Protein AF-A0A3L7PEP9-F1 (afdb_monomer)

Radius of gyration: 20.51 Å; Cα contacts (8 Å, |Δi|>4): 119; chains: 1; bounding box: 50×33×57 Å

Solvent-accessible surface area (backbone atoms only — not comparable to full-atom values): 9898 Å² total; per-residue (Å²): 129,58,72,66,57,53,50,53,51,48,50,26,52,53,43,36,57,63,47,59,75,48,42,66,58,47,41,50,53,48,59,59,64,45,50,66,51,57,53,52,47,53,52,50,52,51,55,62,63,70,69,56,92,71,93,51,82,48,62,93,89,36,36,67,43,50,54,48,42,47,52,57,53,48,50,54,46,49,66,39,25,59,54,87,63,44,28,62,46,44,30,47,28,54,76,72,54,62,46,51,58,41,75,76,42,104,44,57,60,65,63,52,52,48,36,45,47,49,22,47,50,53,55,44,50,64,49,33,46,58,64,50,47,52,53,51,63,75,50,44,87,39,50,96,68,83,76,55,73,65,59,50,50,50,49,56,52,49,39,54,49,34,2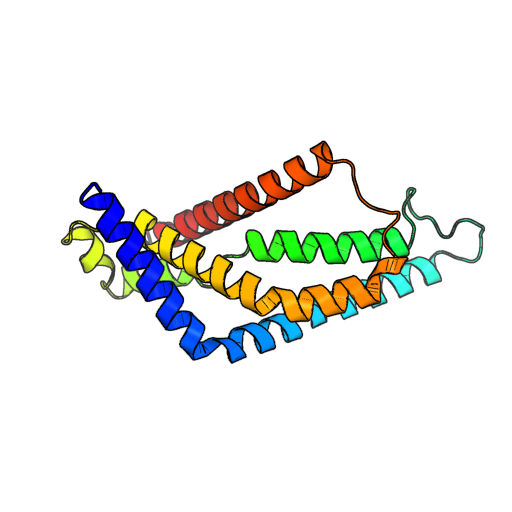9,52,51,28,47,51,54,31,50,53,60,10,56,54,46,80,80,107

Foldseek 3Di:
DDPVVVVLVVLLVVLLVVVVVVLVCLLVVLVVLCPVLVVQLVVLVVVLVVPDDPDDCADPNDHSLNSSVVSLLVSLLCLLQADPCLLVVLLVCVVVVVCVCCVPDVHHPLSSVLSSVVSVSVSSCVSSVVVSVVVCVVSVVSDPDDDDPVVVVVSVVSSVVSNVVSSVVSNVSSVCSVVD

Mean predicted aligned error: 4.91 Å

Structure (mmCIF, N/CA/C/O backbone):
data_AF-A0A3L7PEP9-F1
#
_entry.id   AF-A0A3L7PEP9-F1
#
loop_
_atom_site.group_PDB
_atom_site.id
_atom_site.type_symbol
_atom_site.label_atom_id
_atom_site.label_alt_id
_atom_site.label_comp_id
_atom_site.label_asym_id
_atom_site.label_entity_id
_atom_site.label_seq_id
_atom_site.pdbx_PDB_ins_code
_atom_site.Cartn_x
_atom_site.Cartn_y
_atom_site.Cartn_z
_atom_site.occupancy
_atom_site.B_iso_or_equiv
_atom_site.auth_seq_id
_atom_site.auth_comp_id
_atom_site.auth_asym_id
_atom_site.auth_atom_id
_atom_site.pdbx_PDB_model_num
ATOM 1 N N . MET A 1 1 ? -21.627 -18.049 12.983 1.00 62.47 1 MET A N 1
ATOM 2 C CA . MET A 1 1 ? -20.492 -17.098 12.909 1.00 62.47 1 MET A CA 1
ATOM 3 C C . MET A 1 1 ? -20.124 -16.681 14.327 1.00 62.47 1 MET A C 1
ATOM 5 O O . MET A 1 1 ? -21.031 -16.286 15.054 1.00 62.47 1 MET A O 1
ATOM 9 N N . SER A 1 2 ? -18.865 -16.838 14.757 1.00 84.75 2 SER A N 1
ATOM 10 C CA . SER A 1 2 ? -18.447 -16.447 16.116 1.00 84.75 2 SER A CA 1
ATOM 11 C C . SER A 1 2 ? -18.659 -14.942 16.342 1.00 84.75 2 SER A C 1
ATOM 13 O O . SER A 1 2 ? -18.695 -14.165 15.384 1.00 84.75 2 SER A O 1
ATOM 15 N N . SER A 1 3 ? -18.826 -14.512 17.596 1.00 83.50 3 SER A N 1
ATOM 16 C CA . SER A 1 3 ? -19.013 -13.093 17.941 1.00 83.50 3 SER A CA 1
ATOM 17 C C . SER A 1 3 ? -17.885 -12.211 17.391 1.00 83.50 3 SER A C 1
ATOM 19 O O . SER A 1 3 ? -18.168 -11.183 16.783 1.00 83.50 3 SER A O 1
ATOM 21 N N . SER A 1 4 ? -16.633 -12.666 17.500 1.00 86.00 4 SER A N 1
ATOM 22 C CA . SER A 1 4 ? -15.448 -11.980 16.967 1.00 86.00 4 SER A CA 1
ATOM 23 C C . SER A 1 4 ? -15.502 -11.794 15.445 1.00 86.00 4 SER A C 1
ATOM 25 O O . SER A 1 4 ? -15.266 -10.694 14.950 1.00 86.00 4 SER A O 1
ATOM 27 N N . LEU A 1 5 ? -15.900 -12.824 14.688 1.00 90.56 5 LEU A N 1
ATOM 28 C CA . LEU A 1 5 ? -16.021 -12.723 13.228 1.00 90.56 5 LEU A CA 1
ATOM 29 C C . LEU A 1 5 ? -17.074 -11.695 12.801 1.00 90.56 5 LEU A C 1
ATOM 31 O O . LEU A 1 5 ? -16.867 -10.975 11.827 1.00 90.56 5 LEU A O 1
ATOM 35 N N . ARG A 1 6 ? -18.185 -11.586 13.542 1.00 92.25 6 ARG A N 1
ATOM 36 C CA . ARG A 1 6 ? -19.213 -10.568 13.266 1.00 92.25 6 ARG A CA 1
ATOM 37 C C . ARG A 1 6 ? -18.688 -9.151 13.476 1.00 92.25 6 ARG A C 1
ATOM 39 O O . ARG A 1 6 ? -18.992 -8.281 12.668 1.00 92.25 6 ARG A O 1
ATOM 46 N N . VAL A 1 7 ? -17.889 -8.930 14.521 1.00 92.00 7 VAL A N 1
ATOM 47 C CA . VAL A 1 7 ? -17.273 -7.621 14.797 1.00 92.00 7 VAL A CA 1
ATOM 48 C C . VAL A 1 7 ? -16.280 -7.251 13.695 1.00 92.00 7 VAL A C 1
ATOM 50 O O . VAL A 1 7 ? -16.402 -6.174 13.118 1.00 92.00 7 VAL A O 1
ATOM 53 N N . LYS A 1 8 ? -15.366 -8.161 13.330 1.00 94.44 8 LYS A N 1
ATOM 54 C CA . LYS A 1 8 ? -14.390 -7.939 12.245 1.00 94.44 8 LYS A CA 1
ATOM 55 C C . LYS A 1 8 ? -15.077 -7.634 10.913 1.00 94.44 8 LYS A C 1
ATOM 57 O O . LYS A 1 8 ? -14.699 -6.693 10.221 1.00 94.44 8 LYS A O 1
ATOM 62 N N . TRP A 1 9 ? -16.128 -8.388 10.584 1.00 95.06 9 TRP A N 1
ATOM 63 C CA . TRP A 1 9 ? -16.933 -8.144 9.387 1.00 95.06 9 TRP A CA 1
ATOM 64 C C . TRP A 1 9 ? -17.625 -6.778 9.414 1.00 95.06 9 TRP A C 1
ATOM 66 O O . TRP A 1 9 ? -17.616 -6.072 8.410 1.00 95.06 9 TRP A O 1
ATOM 76 N N . CYS A 1 10 ? -18.186 -6.383 10.561 1.00 95.38 10 CYS A N 1
ATOM 77 C CA . CYS A 1 10 ? -18.800 -5.069 10.739 1.00 95.38 10 CYS A CA 1
ATOM 78 C C . CYS A 1 10 ? -17.780 -3.943 10.512 1.00 95.38 10 CYS A C 1
ATOM 80 O O . CYS A 1 10 ? -18.022 -3.065 9.689 1.00 95.38 10 CYS A O 1
ATOM 82 N N . ILE A 1 11 ? -16.606 -4.018 11.156 1.00 95.44 11 ILE A N 1
ATOM 83 C CA . ILE A 1 11 ? -15.517 -3.040 10.984 1.00 95.44 11 ILE A CA 1
ATOM 84 C C . ILE A 1 11 ? -15.118 -2.937 9.511 1.00 95.44 11 ILE A C 1
ATOM 86 O O . ILE A 1 11 ? -15.041 -1.832 8.970 1.00 95.44 11 ILE A O 1
ATOM 90 N N . LEU A 1 12 ? -14.881 -4.079 8.857 1.00 96.81 12 LEU A N 1
ATOM 91 C CA 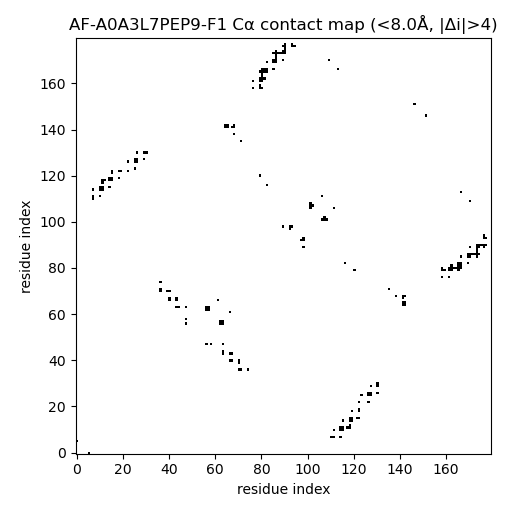. LEU A 1 12 ? -14.485 -4.134 7.452 1.00 96.81 12 LEU A CA 1
ATOM 92 C C . LEU A 1 12 ? -15.544 -3.490 6.551 1.00 96.81 12 LEU A C 1
ATOM 94 O O . LEU A 1 12 ? -15.210 -2.634 5.734 1.00 96.81 12 LEU A O 1
ATOM 98 N N . ARG A 1 13 ? -16.814 -3.871 6.723 1.00 97.12 13 ARG A N 1
ATOM 99 C CA . ARG A 1 13 ? -17.931 -3.359 5.926 1.00 97.12 13 ARG A CA 1
ATOM 100 C C . ARG A 1 13 ? -18.083 -1.846 6.079 1.00 97.12 13 ARG A C 1
ATOM 102 O O . ARG A 1 13 ? -18.064 -1.145 5.071 1.00 97.12 13 ARG A O 1
ATOM 109 N N . THR A 1 14 ? -18.173 -1.346 7.311 1.00 96.62 14 THR A N 1
ATOM 110 C CA . THR A 1 14 ? 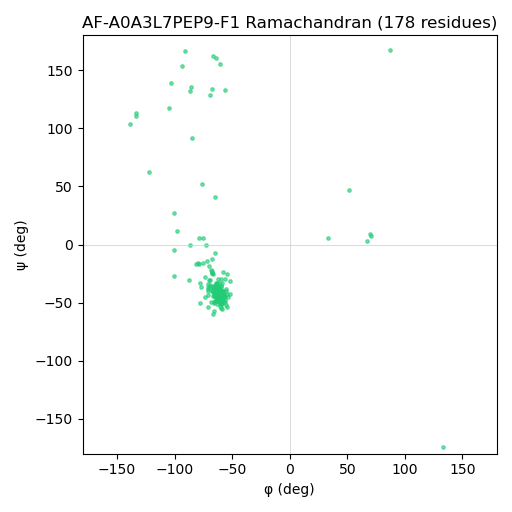-18.324 0.092 7.577 1.00 96.62 14 THR A CA 1
ATOM 111 C C . THR A 1 14 ? -17.135 0.879 7.024 1.00 96.62 14 THR A C 1
ATOM 113 O O . THR A 1 14 ? -17.317 1.877 6.334 1.00 96.62 14 THR A O 1
ATOM 116 N N . SER A 1 15 ? -15.909 0.377 7.217 1.00 95.81 15 SER A N 1
ATOM 117 C CA . SER A 1 15 ? -14.694 1.030 6.705 1.00 95.81 15 SER A CA 1
ATOM 118 C C . SER A 1 15 ? -14.655 1.113 5.175 1.00 95.81 15 SER A C 1
ATOM 120 O O . SER A 1 15 ? -14.093 2.067 4.629 1.00 95.81 15 SER A O 1
ATOM 122 N N . ILE A 1 16 ? -15.191 0.104 4.475 1.00 96.44 16 ILE A N 1
ATOM 123 C CA . ILE A 1 16 ? -15.323 0.101 3.011 1.00 96.44 16 ILE A CA 1
ATOM 124 C C . ILE A 1 16 ? -16.357 1.143 2.581 1.00 96.44 16 ILE A C 1
ATOM 126 O O . ILE A 1 16 ? -16.058 1.953 1.703 1.00 96.44 16 ILE A O 1
ATOM 130 N N . GLU A 1 17 ? -17.538 1.143 3.204 1.00 95.75 17 GLU A N 1
ATOM 131 C CA . GLU A 1 17 ? -18.621 2.087 2.901 1.00 95.75 17 GLU A CA 1
ATOM 132 C C . GLU A 1 17 ? -18.141 3.542 3.056 1.00 95.75 17 GLU A C 1
ATOM 134 O O . GLU A 1 17 ? -18.263 4.321 2.111 1.00 95.75 17 GLU A O 1
ATOM 139 N N . GLU A 1 18 ? -17.473 3.877 4.166 1.00 93.88 18 GLU A N 1
ATOM 140 C CA . GLU A 1 18 ? -16.883 5.206 4.405 1.00 93.88 18 GLU A CA 1
ATOM 141 C C . GLU A 1 18 ? -15.910 5.643 3.301 1.00 93.88 18 GLU A C 1
ATOM 143 O O . GLU A 1 18 ? -15.900 6.799 2.885 1.00 93.88 18 GLU A O 1
ATOM 148 N N . ARG A 1 19 ? -15.081 4.727 2.792 1.00 92.69 19 ARG A N 1
ATOM 149 C CA . ARG A 1 19 ? -14.072 5.050 1.768 1.00 92.69 19 ARG A CA 1
ATOM 150 C C . ARG A 1 19 ? -14.663 5.185 0.380 1.00 92.69 19 ARG A C 1
ATOM 152 O O . ARG A 1 19 ? -14.173 5.985 -0.413 1.00 92.69 19 ARG A O 1
ATOM 159 N N . LEU A 1 20 ? -15.703 4.413 0.079 1.00 93.00 20 LEU A N 1
ATOM 160 C CA . LEU A 1 20 ? -16.392 4.491 -1.205 1.00 93.00 20 LEU A CA 1
ATOM 161 C C . LEU A 1 20 ? -17.132 5.820 -1.385 1.00 93.00 20 LEU A C 1
ATOM 163 O O . LEU A 1 20 ? -17.303 6.246 -2.530 1.00 93.00 20 LEU A O 1
ATOM 167 N N . VAL A 1 21 ? -17.502 6.499 -0.291 1.00 92.94 21 VAL A N 1
ATOM 168 C CA . VAL A 1 21 ? -18.007 7.884 -0.333 1.00 92.94 21 VAL A CA 1
ATOM 169 C C . VAL A 1 21 ? -16.974 8.820 -0.974 1.00 92.94 21 VAL A C 1
ATOM 171 O O . VAL A 1 21 ? -17.331 9.626 -1.829 1.00 92.94 21 VAL A O 1
ATOM 174 N N . TYR A 1 22 ? -15.688 8.641 -0.661 1.00 87.12 22 TYR A N 1
ATOM 175 C CA . TYR A 1 22 ? -14.570 9.459 -1.159 1.00 87.12 22 TYR A CA 1
ATOM 176 C C . TYR A 1 22 ? -13.792 8.795 -2.308 1.00 87.12 22 TYR A C 1
ATOM 178 O O . TYR A 1 22 ? -12.608 9.050 -2.517 1.00 87.12 22 TYR A O 1
ATOM 186 N N . ARG A 1 23 ? -14.435 7.926 -3.097 1.00 89.88 23 ARG A N 1
ATOM 187 C CA . ARG A 1 23 ? -13.781 7.155 -4.176 1.00 89.88 23 ARG A CA 1
ATOM 188 C C . ARG A 1 23 ? -13.046 8.002 -5.227 1.00 89.88 23 ARG A C 1
ATOM 190 O O . ARG A 1 23 ? -12.062 7.536 -5.798 1.00 89.88 23 ARG A O 1
ATOM 197 N N . ALA A 1 24 ? -13.499 9.232 -5.479 1.00 88.81 24 ALA A N 1
ATOM 198 C CA . ALA A 1 24 ? -12.840 10.140 -6.418 1.00 88.81 24 ALA A CA 1
ATOM 199 C C . ALA A 1 24 ? -11.443 10.551 -5.921 1.00 88.81 24 ALA A C 1
ATOM 201 O O . ALA A 1 24 ? -10.497 10.574 -6.711 1.00 88.81 24 ALA A O 1
ATOM 202 N N . ASP A 1 25 ? -11.287 10.757 -4.609 1.00 89.12 25 ASP A N 1
ATOM 203 C CA . ASP A 1 25 ? -9.999 11.067 -3.985 1.00 89.12 25 ASP A CA 1
ATOM 204 C C . ASP A 1 25 ? -9.011 9.919 -4.194 1.00 89.12 25 ASP A C 1
ATOM 206 O O . ASP A 1 25 ? -7.840 10.153 -4.479 1.00 89.12 25 ASP A O 1
ATOM 210 N N . PHE A 1 26 ? -9.481 8.666 -4.136 1.00 85.75 26 PHE A N 1
ATOM 211 C CA . PHE A 1 26 ? -8.650 7.495 -4.425 1.00 85.75 26 PHE A CA 1
ATOM 212 C C . PHE A 1 26 ? -8.145 7.490 -5.869 1.00 85.75 26 PHE A C 1
ATOM 214 O O . PHE A 1 26 ? -6.958 7.240 -6.094 1.00 85.75 26 PHE A O 1
ATOM 221 N N . MET A 1 27 ? -9.012 7.776 -6.844 1.00 86.38 27 MET A N 1
ATOM 222 C CA . MET A 1 27 ? -8.617 7.830 -8.256 1.00 86.38 27 MET A CA 1
ATOM 223 C C . MET A 1 27 ? -7.611 8.957 -8.505 1.00 86.38 27 MET A C 1
ATOM 225 O O . MET A 1 27 ? -6.553 8.719 -9.090 1.00 86.38 27 MET A O 1
ATOM 229 N N . PHE A 1 28 ? -7.900 10.160 -8.006 1.00 88.94 28 PHE A N 1
ATOM 230 C CA . PHE A 1 28 ? -7.026 11.319 -8.167 1.00 88.94 28 PHE A CA 1
ATOM 231 C C . PHE A 1 28 ? -5.678 11.126 -7.461 1.00 88.94 28 PHE A C 1
ATOM 233 O O . PHE A 1 28 ? -4.624 11.296 -8.075 1.00 88.94 28 PHE A O 1
ATOM 240 N N . ALA 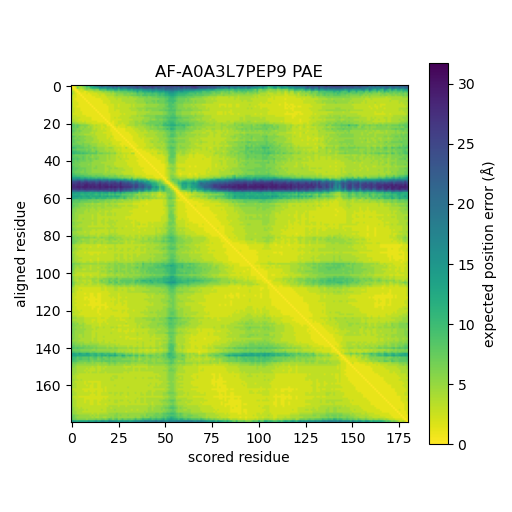A 1 29 ? -5.686 10.682 -6.201 1.00 87.31 29 ALA A N 1
ATOM 241 C CA . ALA A 1 29 ? -4.463 10.393 -5.457 1.00 87.31 29 ALA A CA 1
ATOM 242 C C . ALA A 1 29 ? -3.623 9.314 -6.148 1.00 87.31 29 ALA A C 1
ATOM 244 O O . ALA A 1 29 ? -2.395 9.391 -6.143 1.00 87.31 29 ALA A O 1
ATOM 245 N N . THR A 1 30 ? -4.268 8.321 -6.763 1.00 87.25 30 THR A N 1
ATOM 246 C CA . THR A 1 30 ? -3.571 7.288 -7.531 1.00 87.25 30 THR A CA 1
ATOM 247 C C . THR A 1 30 ? -2.903 7.872 -8.774 1.00 87.25 30 THR A C 1
ATOM 249 O O . THR A 1 30 ? -1.732 7.583 -8.994 1.00 87.25 30 THR A O 1
ATOM 252 N N . LEU A 1 31 ? -3.574 8.748 -9.532 1.00 86.00 31 LEU A N 1
ATOM 253 C CA . LEU A 1 31 ? -2.976 9.444 -10.682 1.00 86.00 31 LEU A CA 1
ATOM 254 C C . LEU A 1 31 ? -1.748 10.272 -10.284 1.00 86.00 31 LEU A C 1
ATOM 256 O O . LEU A 1 31 ? -0.686 10.144 -10.892 1.00 86.00 31 LEU A O 1
ATOM 260 N N . VAL A 1 32 ? -1.858 11.062 -9.214 1.00 88.94 32 VAL A N 1
ATOM 261 C CA . VAL A 1 32 ? -0.741 11.874 -8.702 1.00 88.94 32 VAL A CA 1
ATOM 262 C C . VAL A 1 32 ? 0.426 10.994 -8.236 1.00 88.94 32 VAL A C 1
ATOM 264 O O . VAL A 1 32 ? 1.588 11.356 -8.415 1.00 88.94 32 VAL A O 1
ATOM 267 N N . ARG A 1 33 ? 0.151 9.795 -7.705 1.00 86.06 33 ARG A N 1
ATOM 268 C CA . ARG A 1 33 ? 1.186 8.823 -7.308 1.00 86.06 33 ARG A CA 1
ATOM 269 C C . ARG A 1 33 ? 1.976 8.230 -8.477 1.00 86.06 33 ARG A C 1
ATOM 271 O O . ARG A 1 33 ? 3.023 7.643 -8.214 1.00 86.06 33 ARG A O 1
ATOM 278 N N . PHE A 1 34 ? 1.548 8.407 -9.729 1.00 85.19 34 PHE A N 1
ATOM 279 C CA . PHE A 1 34 ? 2.369 8.059 -10.896 1.00 85.19 34 PHE A CA 1
ATOM 280 C C . PHE A 1 34 ? 3.400 9.133 -11.253 1.00 85.19 34 PHE A C 1
ATOM 282 O O . PHE A 1 34 ? 4.357 8.822 -11.958 1.00 85.19 34 PHE A O 1
ATOM 289 N N . LEU A 1 35 ? 3.270 10.372 -10.763 1.00 87.88 35 LEU A N 1
ATOM 290 C CA . LEU A 1 35 ? 4.225 11.437 -11.096 1.00 87.88 35 LEU A CA 1
ATOM 291 C C . LEU A 1 35 ? 5.681 11.071 -10.748 1.00 87.88 35 LEU A C 1
ATOM 293 O O . LEU A 1 35 ? 6.542 11.244 -11.610 1.00 87.88 35 LEU A O 1
ATOM 297 N N . PRO A 1 36 ? 5.991 10.481 -9.574 1.00 87.31 36 PRO A N 1
ATOM 298 C CA . PRO A 1 36 ? 7.349 10.026 -9.280 1.00 87.31 36 PRO A CA 1
ATOM 299 C C . PRO A 1 36 ? 7.879 8.974 -10.266 1.00 87.31 36 PRO A C 1
ATOM 301 O O . PRO A 1 36 ? 9.082 8.914 -10.503 1.00 87.31 36 PRO A O 1
ATOM 304 N N . ILE A 1 37 ? 7.003 8.155 -10.859 1.00 86.50 37 ILE A N 1
ATOM 305 C CA . ILE A 1 37 ? 7.399 7.157 -11.862 1.00 86.50 37 ILE A CA 1
ATOM 306 C C . ILE A 1 37 ? 7.792 7.834 -13.166 1.00 86.50 37 ILE A C 1
ATOM 308 O O . ILE A 1 37 ? 8.785 7.436 -13.762 1.00 86.50 37 ILE A O 1
ATOM 312 N N . VAL A 1 38 ? 7.077 8.876 -13.590 1.00 88.81 38 VAL A N 1
ATOM 313 C CA . VAL A 1 38 ? 7.458 9.655 -14.779 1.00 88.81 38 VAL A CA 1
ATOM 314 C C . VAL A 1 38 ? 8.879 10.200 -14.616 1.00 88.81 38 VAL A C 1
ATOM 316 O O . VAL A 1 38 ? 9.714 10.028 -15.503 1.00 88.81 38 VAL A O 1
ATOM 319 N N . THR A 1 39 ? 9.190 10.759 -13.444 1.00 91.50 39 THR A N 1
ATOM 320 C CA . THR A 1 39 ? 10.549 11.208 -13.114 1.00 91.50 39 THR A CA 1
ATOM 321 C C . THR A 1 39 ? 11.555 10.062 -13.163 1.00 91.50 39 THR A C 1
ATOM 323 O O . THR A 1 39 ? 12.625 10.217 -13.742 1.00 91.50 39 THR A O 1
ATOM 326 N N . GLN A 1 40 ? 11.215 8.900 -12.600 1.00 90.88 40 GLN A N 1
ATOM 327 C CA . GLN A 1 40 ? 12.082 7.721 -12.611 1.00 90.88 40 GLN A CA 1
ATOM 328 C C . GLN A 1 40 ? 12.365 7.230 -14.040 1.00 90.88 40 GLN A C 1
ATOM 330 O O . GLN A 1 40 ? 13.501 6.894 -14.364 1.00 90.88 40 GLN A O 1
ATOM 335 N N . VAL A 1 41 ? 11.355 7.232 -14.912 1.00 90.50 41 VAL A N 1
ATOM 336 C CA . VAL A 1 41 ? 11.478 6.857 -16.328 1.00 90.50 41 VAL A CA 1
ATOM 337 C C . VAL A 1 41 ? 12.412 7.823 -17.059 1.00 90.50 41 VAL A C 1
ATOM 339 O O . VAL A 1 41 ? 13.344 7.377 -17.727 1.00 90.50 41 VAL A O 1
ATOM 342 N N . PHE A 1 42 ? 12.236 9.135 -16.884 1.00 92.19 42 PHE A N 1
ATOM 343 C CA . PHE A 1 42 ? 13.132 10.127 -17.487 1.00 92.19 42 PHE A CA 1
ATOM 344 C C . PHE A 1 42 ? 14.556 10.058 -16.935 1.00 92.19 42 PHE A C 1
ATOM 346 O O . PHE A 1 42 ? 15.508 10.163 -17.709 1.00 92.19 42 PHE A O 1
ATOM 353 N N . LEU A 1 43 ? 14.713 9.820 -15.631 1.00 93.62 43 LEU A N 1
ATOM 354 C CA . LEU A 1 43 ? 16.015 9.637 -14.997 1.00 93.62 43 LEU A CA 1
ATOM 355 C C . LEU A 1 43 ? 16.763 8.452 -15.615 1.00 93.62 43 LEU A C 1
ATOM 357 O O . LEU A 1 43 ? 17.897 8.612 -16.062 1.00 93.62 43 LEU A O 1
ATOM 361 N N . TRP A 1 44 ? 16.127 7.279 -15.705 1.00 92.31 44 TRP A N 1
ATOM 362 C CA . TRP A 1 44 ? 16.742 6.125 -16.365 1.00 92.31 44 TRP A CA 1
ATOM 363 C C . TRP A 1 44 ? 16.990 6.389 -17.849 1.00 92.31 44 TRP A C 1
ATOM 365 O O . TRP A 1 44 ? 18.039 6.006 -18.360 1.00 92.31 44 TRP A O 1
ATOM 375 N N . GLY A 1 45 ? 16.096 7.105 -18.532 1.00 91.00 45 GLY A N 1
ATOM 376 C CA . GLY A 1 45 ? 16.301 7.515 -19.920 1.00 91.00 45 GLY A CA 1
ATOM 377 C C . GLY A 1 45 ? 17.584 8.329 -20.098 1.00 91.00 45 GLY A C 1
ATOM 378 O O . GLY A 1 45 ? 18.372 8.039 -20.998 1.00 91.00 45 GLY A O 1
ATOM 379 N N . ALA A 1 46 ? 17.833 9.292 -19.209 1.00 91.81 46 ALA A N 1
ATOM 380 C CA . ALA A 1 46 ? 19.054 10.091 -19.207 1.00 91.81 46 ALA A CA 1
ATOM 381 C C . ALA A 1 46 ? 20.302 9.246 -18.894 1.00 91.81 46 ALA A C 1
ATOM 383 O O . ALA A 1 46 ? 21.314 9.380 -19.579 1.00 91.81 46 ALA A O 1
ATOM 384 N N . ILE A 1 47 ? 20.223 8.330 -17.920 1.00 91.31 47 ILE A N 1
ATOM 385 C CA . ILE A 1 47 ? 21.336 7.435 -17.548 1.00 91.31 47 ILE A CA 1
ATOM 386 C C . ILE A 1 47 ? 21.757 6.550 -18.733 1.00 91.31 47 ILE A C 1
ATOM 388 O O . ILE A 1 47 ? 22.946 6.462 -19.052 1.00 91.31 47 ILE A O 1
ATOM 392 N N . TYR A 1 48 ? 20.798 5.924 -19.422 1.00 90.25 48 TYR A N 1
ATOM 393 C CA . TYR A 1 48 ? 21.100 5.054 -20.564 1.00 90.25 48 TYR A CA 1
ATOM 394 C C . TYR A 1 48 ? 21.597 5.838 -21.788 1.00 90.25 48 TYR A C 1
ATOM 396 O O . TYR A 1 48 ? 22.418 5.316 -22.537 1.00 90.25 48 TYR A O 1
ATOM 404 N N . GLN A 1 49 ? 21.160 7.088 -21.984 1.00 88.44 49 GLN A N 1
ATOM 405 C CA . GLN A 1 49 ? 21.689 7.961 -23.044 1.00 88.44 49 GLN A CA 1
ATOM 406 C C . GLN A 1 49 ? 23.118 8.441 -22.753 1.00 88.44 49 GLN A C 1
ATOM 408 O O . GLN A 1 49 ? 23.942 8.507 -23.662 1.00 88.44 49 GLN A O 1
ATOM 413 N N . ALA A 1 50 ? 23.430 8.739 -21.489 1.00 87.56 50 ALA A N 1
ATOM 414 C CA . ALA A 1 50 ? 24.762 9.173 -21.069 1.00 87.56 50 ALA A CA 1
ATOM 415 C C . ALA A 1 50 ? 25.816 8.050 -21.130 1.00 87.56 50 ALA A C 1
ATOM 417 O O . ALA A 1 50 ? 27.009 8.338 -21.164 1.00 87.56 50 ALA A O 1
ATOM 418 N N . SER A 1 51 ? 25.396 6.780 -21.172 1.00 78.88 51 SER A N 1
ATOM 419 C CA . SER A 1 51 ? 26.296 5.612 -21.141 1.00 78.88 51 SER A CA 1
ATOM 420 C C . SER A 1 51 ? 27.050 5.335 -22.461 1.00 78.88 51 SER A C 1
ATOM 422 O O . SER A 1 51 ? 27.806 4.372 -22.543 1.00 78.88 51 SER A O 1
ATOM 424 N N . GLY A 1 52 ? 26.919 6.209 -23.467 1.00 65.19 52 GLY A N 1
ATOM 425 C CA . GLY A 1 52 ? 27.765 6.259 -24.667 1.00 65.19 52 GLY A CA 1
ATOM 426 C C . GLY A 1 52 ? 27.334 5.363 -25.849 1.00 65.19 52 GLY A C 1
ATOM 427 O O . GLY A 1 52 ? 26.480 4.493 -25.695 1.00 65.19 52 GLY A O 1
ATOM 428 N N . PRO A 1 53 ? 27.907 5.562 -27.059 1.00 58.16 53 PRO A N 1
ATOM 429 C CA . PRO A 1 53 ? 27.459 4.919 -28.308 1.00 58.16 53 PRO A CA 1
ATOM 430 C C . PRO A 1 53 ? 27.916 3.457 -28.499 1.00 58.16 53 PRO A C 1
ATOM 432 O O . PRO A 1 53 ? 27.722 2.894 -29.574 1.00 58.16 53 PRO A O 1
ATOM 435 N N . GLY A 1 54 ? 28.569 2.850 -27.505 1.00 55.91 54 GLY A N 1
ATOM 436 C CA . GLY A 1 54 ? 29.187 1.526 -27.613 1.00 55.91 54 GLY A CA 1
ATOM 437 C C . GLY A 1 54 ? 28.203 0.385 -27.361 1.00 55.91 54 GLY A C 1
ATOM 438 O O . GLY A 1 54 ? 28.014 -0.003 -26.216 1.00 55.91 54 GLY A O 1
ATOM 439 N N . ASP A 1 55 ? 27.584 -0.093 -28.440 1.00 52.94 55 ASP A N 1
ATOM 440 C CA . ASP A 1 55 ? 26.968 -1.400 -28.769 1.00 52.94 55 ASP A CA 1
ATOM 441 C C . ASP A 1 55 ? 26.254 -2.293 -27.733 1.00 52.94 55 ASP A C 1
ATOM 443 O O . ASP A 1 55 ? 25.749 -3.362 -28.068 1.00 52.94 55 ASP A O 1
ATOM 447 N N . THR A 1 56 ? 26.064 -1.854 -26.500 1.00 56.34 56 THR A N 1
ATOM 448 C CA . THR A 1 56 ? 25.105 -2.483 -25.602 1.00 56.34 56 THR A CA 1
ATOM 449 C C . THR A 1 56 ? 24.380 -1.395 -24.841 1.00 56.34 56 THR A C 1
ATOM 451 O O . THR A 1 56 ? 24.896 -0.843 -23.875 1.00 56.34 56 THR A O 1
ATOM 454 N N . LYS A 1 57 ? 23.127 -1.126 -25.238 1.00 73.56 57 LYS A N 1
ATOM 455 C CA . LYS A 1 57 ? 22.107 -0.412 -24.438 1.00 73.56 57 LYS A CA 1
ATOM 456 C C . LYS A 1 57 ? 21.723 -1.220 -23.182 1.00 73.56 57 LYS A C 1
ATOM 458 O O . LYS A 1 57 ? 20.545 -1.366 -22.854 1.00 73.56 57 LYS A O 1
ATOM 463 N N . VAL A 1 58 ? 22.719 -1.821 -2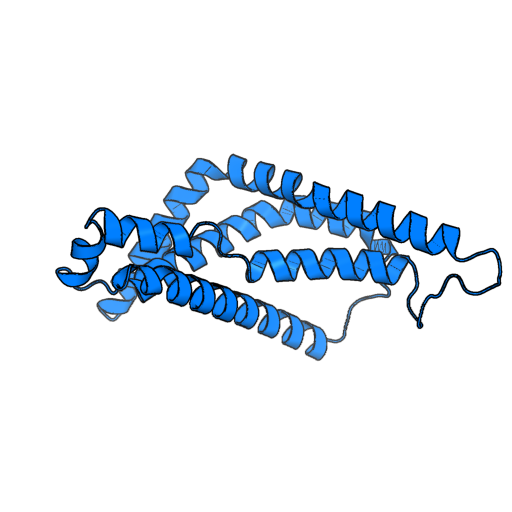2.543 1.00 82.69 58 VAL A N 1
ATOM 464 C CA . VAL A 1 58 ? 22.616 -2.811 -21.489 1.00 82.69 58 VAL A CA 1
ATOM 465 C C . VAL A 1 58 ? 23.592 -2.395 -20.395 1.00 82.69 58 VAL A C 1
ATOM 467 O O . VAL A 1 58 ? 24.802 -2.418 -20.594 1.00 82.69 58 VAL A O 1
ATOM 470 N N . ILE A 1 59 ? 23.064 -2.011 -19.239 1.00 86.38 59 ILE A N 1
ATOM 471 C CA . ILE A 1 59 ? 23.840 -1.704 -18.039 1.00 86.38 59 ILE A CA 1
ATOM 472 C C . ILE A 1 59 ? 23.659 -2.889 -17.093 1.00 86.38 59 ILE A C 1
ATOM 474 O O . ILE A 1 59 ? 22.545 -3.178 -16.666 1.00 86.38 59 ILE A O 1
ATOM 478 N N . ASN A 1 60 ? 24.746 -3.595 -16.769 1.00 86.62 60 ASN A N 1
ATOM 479 C CA . ASN A 1 60 ? 24.724 -4.757 -15.869 1.00 86.62 60 ASN A CA 1
ATOM 480 C C . ASN A 1 60 ? 23.665 -5.821 -16.249 1.00 86.62 60 ASN A C 1
ATOM 482 O O . ASN A 1 60 ? 22.888 -6.262 -15.409 1.00 86.62 60 ASN A O 1
ATOM 486 N N . ALA A 1 61 ? 23.601 -6.191 -17.534 1.00 86.75 61 ALA A N 1
ATOM 487 C CA . ALA A 1 61 ? 22.604 -7.104 -18.119 1.00 86.75 61 ALA A CA 1
ATOM 488 C C . ALA A 1 61 ? 21.139 -6.602 -18.149 1.00 86.75 61 ALA A C 1
ATOM 490 O O . ALA A 1 61 ? 20.266 -7.316 -18.647 1.00 86.75 61 ALA A O 1
ATOM 491 N N . TYR A 1 62 ? 20.866 -5.369 -17.709 1.00 90.25 62 TYR A N 1
ATOM 492 C CA . TYR A 1 62 ? 19.547 -4.738 -17.802 1.00 90.25 62 TYR A CA 1
ATOM 493 C C . TYR A 1 62 ? 19.496 -3.723 -18.935 1.00 90.25 62 TYR A C 1
ATOM 495 O O . TYR A 1 62 ? 20.427 -2.955 -19.153 1.00 90.25 62 TYR A O 1
ATOM 503 N N . THR A 1 63 ? 18.388 -3.711 -19.659 1.00 91.75 63 THR A N 1
ATOM 504 C CA . THR A 1 63 ? 18.059 -2.686 -20.648 1.00 91.75 63 THR A CA 1
ATOM 505 C C . THR A 1 63 ? 17.257 -1.560 -20.001 1.00 91.75 63 THR A C 1
ATOM 507 O O . THR A 1 63 ? 16.676 -1.715 -18.924 1.00 91.75 63 THR A O 1
ATOM 510 N N . TYR A 1 64 ? 17.134 -0.434 -20.704 1.00 91.31 64 TYR A N 1
ATOM 511 C CA . TYR A 1 64 ? 16.214 0.635 -20.309 1.00 91.31 64 TYR A CA 1
ATOM 512 C C . TYR A 1 64 ? 14.782 0.119 -20.076 1.00 91.31 64 TYR A C 1
ATOM 514 O O . TYR A 1 64 ? 14.157 0.477 -19.079 1.00 91.31 64 TYR A O 1
ATOM 522 N N . GLY A 1 65 ? 14.284 -0.766 -20.949 1.00 92.31 65 GLY A N 1
ATOM 523 C CA . GLY A 1 65 ? 12.942 -1.332 -20.810 1.00 92.31 65 GLY A CA 1
ATOM 524 C C . GLY A 1 65 ? 12.766 -2.140 -19.526 1.00 92.31 65 GLY A C 1
ATOM 525 O O . GLY A 1 65 ? 11.745 -1.997 -18.856 1.00 92.31 65 GLY A O 1
ATOM 526 N N . ASP A 1 66 ? 13.795 -2.884 -19.112 1.00 93.00 66 ASP A N 1
ATOM 527 C CA . ASP A 1 66 ? 13.759 -3.635 -17.852 1.00 93.00 66 ASP A CA 1
ATOM 528 C C . ASP A 1 66 ? 13.661 -2.704 -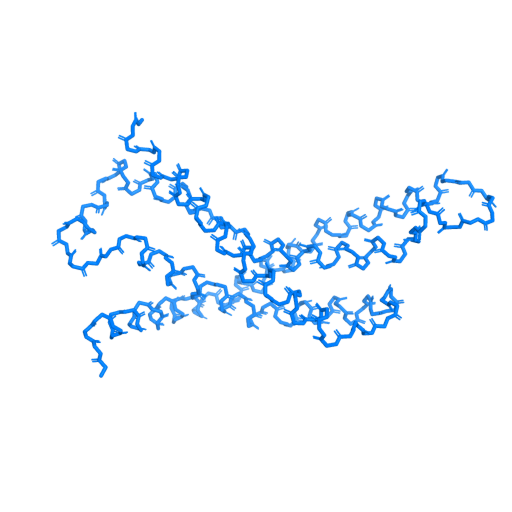16.643 1.00 93.00 66 ASP A C 1
ATOM 530 O O . ASP A 1 66 ? 12.926 -2.992 -15.702 1.00 93.00 66 ASP A O 1
ATOM 534 N N . MET A 1 67 ? 14.341 -1.554 -16.681 1.00 93.69 67 MET A N 1
ATOM 535 C CA . MET A 1 67 ? 14.276 -0.567 -15.600 1.00 93.69 67 MET A CA 1
ATOM 536 C C . MET A 1 67 ? 12.910 0.116 -15.515 1.00 93.69 67 MET A C 1
ATOM 538 O O . MET A 1 67 ? 12.420 0.378 -14.410 1.00 93.69 67 MET A O 1
ATOM 542 N N . VAL A 1 68 ? 12.268 0.373 -16.660 1.00 93.06 68 VAL A N 1
ATOM 543 C CA . VAL A 1 68 ? 10.894 0.896 -16.710 1.00 93.06 68 VAL A CA 1
ATOM 544 C C . VAL A 1 68 ? 9.912 -0.141 -16.158 1.00 93.06 68 VAL A C 1
ATOM 546 O O . VAL A 1 68 ? 9.149 0.174 -15.242 1.00 93.06 68 VAL A O 1
ATOM 549 N N . ALA A 1 69 ? 9.975 -1.386 -16.639 1.00 93.69 69 ALA A N 1
ATOM 550 C CA . ALA A 1 69 ? 9.127 -2.482 -16.167 1.00 93.69 69 ALA A CA 1
ATOM 551 C C . ALA A 1 69 ? 9.311 -2.739 -14.660 1.00 93.69 69 ALA A C 1
ATOM 553 O O . ALA A 1 69 ? 8.333 -2.833 -13.914 1.00 93.69 69 ALA A O 1
ATOM 554 N N . TYR A 1 70 ? 10.558 -2.760 -14.183 1.00 92.94 70 TYR A N 1
ATOM 555 C CA . TYR A 1 70 ? 10.883 -2.865 -12.761 1.00 92.94 70 TYR A CA 1
ATOM 556 C C . TYR A 1 70 ? 10.273 -1.717 -11.951 1.00 92.94 70 TYR A C 1
ATOM 558 O O . TYR A 1 70 ? 9.635 -1.958 -10.927 1.00 92.94 70 TYR A O 1
ATOM 566 N N . SER A 1 71 ? 10.402 -0.473 -12.420 1.00 93.19 71 SER A N 1
ATOM 567 C CA . SER A 1 71 ? 9.852 0.698 -11.724 1.00 93.19 71 SER A CA 1
ATOM 568 C C . SER A 1 71 ? 8.326 0.617 -11.578 1.00 93.19 71 SER A C 1
ATOM 570 O O . SER A 1 71 ? 7.792 0.931 -10.510 1.00 93.19 71 SER A O 1
ATOM 572 N N . LEU A 1 72 ? 7.624 0.125 -12.606 1.00 92.12 72 LEU A N 1
ATOM 573 C CA . LEU A 1 72 ? 6.178 -0.119 -12.554 1.00 92.12 72 LEU A CA 1
ATOM 574 C C . LEU A 1 72 ? 5.805 -1.198 -11.527 1.00 92.12 72 LEU A C 1
ATOM 576 O O . LEU A 1 72 ? 4.867 -1.012 -10.749 1.00 92.12 72 LEU A O 1
ATOM 580 N N . LEU A 1 73 ? 6.549 -2.305 -11.477 1.00 93.12 73 LEU A N 1
ATOM 581 C CA . LEU A 1 73 ? 6.309 -3.380 -10.507 1.00 93.12 73 LEU A CA 1
ATOM 582 C C . LEU A 1 73 ? 6.613 -2.945 -9.066 1.00 93.12 73 LEU A C 1
ATOM 584 O O . LEU A 1 73 ? 5.842 -3.250 -8.151 1.00 93.12 73 LEU A O 1
ATOM 588 N N . VAL A 1 74 ? 7.682 -2.171 -8.857 1.00 92.75 74 VAL A N 1
ATOM 589 C CA . VAL A 1 74 ? 8.019 -1.580 -7.551 1.00 92.75 74 VAL A CA 1
ATOM 590 C C . VAL A 1 74 ? 6.879 -0.712 -7.040 1.00 92.75 74 VAL A C 1
ATOM 592 O O . VAL A 1 74 ? 6.569 -0.754 -5.851 1.00 92.75 74 VAL A O 1
ATOM 595 N N . MET A 1 75 ? 6.219 0.053 -7.906 1.00 90.81 75 MET A N 1
ATOM 596 C CA . MET A 1 75 ? 5.083 0.879 -7.503 1.00 90.81 75 MET A CA 1
ATOM 597 C C . MET A 1 75 ? 3.918 0.043 -6.961 1.00 90.81 75 MET A C 1
ATOM 599 O O . MET A 1 75 ? 3.331 0.426 -5.947 1.00 90.81 75 MET A O 1
ATOM 603 N N . VAL A 1 76 ? 3.617 -1.109 -7.571 1.00 92.31 76 VAL A N 1
ATOM 604 C CA . VAL A 1 76 ? 2.612 -2.042 -7.033 1.00 92.31 76 VAL A CA 1
ATOM 605 C C . VAL A 1 76 ? 3.039 -2.519 -5.643 1.00 92.31 76 VAL A C 1
ATOM 607 O O . VAL A 1 76 ? 2.276 -2.396 -4.685 1.00 92.31 76 VAL A O 1
ATOM 610 N N . GLY A 1 77 ? 4.290 -2.966 -5.493 1.00 93.12 77 GLY A N 1
ATOM 611 C CA . GLY A 1 77 ? 4.831 -3.404 -4.202 1.00 93.12 77 GLY A CA 1
ATOM 612 C C . GLY A 1 77 ? 4.766 -2.320 -3.119 1.00 93.12 77 GLY A C 1
ATOM 613 O O . GLY A 1 77 ? 4.275 -2.563 -2.014 1.00 93.12 77 GLY A O 1
ATOM 614 N N . ARG A 1 78 ? 5.175 -1.087 -3.446 1.00 91.50 78 ARG A N 1
ATOM 615 C CA . ARG A 1 78 ? 5.090 0.074 -2.541 1.00 91.50 78 ARG A CA 1
ATOM 616 C C . ARG A 1 78 ? 3.653 0.396 -2.156 1.00 91.50 78 ARG A C 1
ATOM 618 O O . ARG A 1 78 ? 3.395 0.772 -1.012 1.00 91.50 78 ARG A O 1
ATOM 625 N N . ALA A 1 79 ? 2.711 0.251 -3.083 1.00 90.81 79 ALA A N 1
ATOM 626 C CA . ALA A 1 79 ? 1.304 0.466 -2.793 1.00 90.81 79 ALA A CA 1
ATOM 627 C C . ALA A 1 79 ? 0.751 -0.582 -1.811 1.00 90.81 79 ALA A C 1
ATOM 629 O O . ALA A 1 79 ? -0.175 -0.251 -1.072 1.00 90.81 79 ALA A O 1
ATOM 630 N N . PHE A 1 80 ? 1.320 -1.793 -1.714 1.00 93.25 80 PHE A N 1
ATOM 631 C CA . PHE A 1 80 ? 0.976 -2.771 -0.670 1.00 93.25 80 PHE A CA 1
ATOM 632 C C . PHE A 1 80 ? 1.626 -2.430 0.675 1.00 93.25 80 PHE A C 1
ATOM 634 O O . PHE A 1 80 ? 0.906 -2.336 1.672 1.00 93.25 80 PHE A O 1
ATOM 641 N N . SER A 1 81 ? 2.937 -2.173 0.699 1.00 94.25 81 SER A N 1
ATOM 642 C CA . SER A 1 81 ? 3.687 -1.963 1.948 1.00 94.25 81 SER A CA 1
ATOM 643 C C . SER A 1 81 ? 3.434 -0.619 2.632 1.00 94.25 81 SER A C 1
ATOM 645 O O . SER A 1 81 ? 3.536 -0.520 3.849 1.00 94.25 81 SER A O 1
ATOM 647 N N . SER A 1 82 ? 3.083 0.429 1.886 1.00 91.69 82 SER A N 1
ATOM 648 C CA . SER A 1 82 ? 2.922 1.771 2.456 1.00 91.69 82 SER A CA 1
ATOM 649 C C . SER A 1 82 ? 1.696 1.872 3.375 1.00 91.69 82 SER A C 1
ATOM 651 O O . SER A 1 82 ? 0.577 1.575 2.943 1.00 91.69 82 SER A O 1
ATOM 653 N N . MET A 1 83 ? 1.869 2.376 4.604 1.00 95.38 83 MET A N 1
ATOM 654 C CA . MET A 1 83 ? 0.783 2.588 5.579 1.00 95.38 83 MET A CA 1
ATOM 655 C C . MET A 1 83 ? 0.675 4.051 6.043 1.00 95.38 83 MET A C 1
ATOM 657 O O . MET A 1 83 ? 0.798 4.328 7.235 1.00 95.38 83 MET A O 1
ATOM 661 N N . PRO A 1 84 ? 0.383 5.013 5.142 1.00 91.94 84 PRO A N 1
ATOM 662 C CA . PRO A 1 84 ? 0.439 6.428 5.485 1.00 91.94 84 PRO A CA 1
ATOM 663 C C . PRO A 1 84 ? -0.452 6.777 6.679 1.00 91.94 84 PRO A C 1
ATOM 665 O O . PRO A 1 84 ? -1.622 6.369 6.758 1.00 91.94 84 PRO A O 1
ATOM 668 N N . GLY A 1 85 ? 0.128 7.539 7.602 1.00 94.44 85 GLY A N 1
ATOM 669 C CA . GLY A 1 85 ? -0.545 8.049 8.790 1.00 94.44 85 GLY A CA 1
ATOM 670 C C . GLY A 1 85 ? -0.894 6.994 9.840 1.00 94.44 85 GLY A C 1
ATOM 671 O O . GLY A 1 85 ? -1.648 7.309 10.754 1.00 94.44 85 GLY A O 1
ATOM 672 N N . LEU A 1 86 ? -0.425 5.742 9.720 1.00 97.06 86 LEU A N 1
ATOM 673 C CA . LEU A 1 86 ? -0.693 4.719 10.737 1.00 97.06 86 LEU A CA 1
ATOM 674 C C . LEU A 1 86 ? 0.091 5.014 12.015 1.00 97.06 86 LEU A C 1
ATOM 676 O O . LEU A 1 86 ? -0.531 5.174 13.062 1.00 97.06 86 LEU A O 1
ATOM 680 N N . THR A 1 87 ? 1.412 5.182 11.903 1.00 97.62 87 THR A N 1
ATOM 681 C CA . THR A 1 87 ? 2.280 5.545 13.035 1.00 97.62 87 THR A CA 1
ATOM 682 C C . THR A 1 87 ? 1.788 6.812 13.735 1.00 97.62 87 THR A C 1
ATOM 684 O O . THR A 1 87 ? 1.525 6.813 14.936 1.00 97.62 87 THR A O 1
ATOM 687 N N . THR A 1 88 ? 1.596 7.896 12.975 1.00 96.56 88 THR A N 1
ATOM 688 C CA . THR A 1 88 ? 1.175 9.190 13.533 1.00 96.56 88 THR A CA 1
ATOM 689 C C . THR A 1 88 ? -0.258 9.170 14.058 1.00 96.56 88 THR A C 1
ATOM 691 O O . THR A 1 88 ? -0.561 9.880 15.014 1.00 96.56 88 THR A O 1
ATOM 694 N N . GLY A 1 89 ? -1.137 8.352 13.472 1.00 97.06 89 GLY A N 1
ATOM 695 C CA . GLY A 1 89 ? -2.499 8.147 13.956 1.00 97.06 89 GLY A CA 1
ATOM 696 C C . GLY A 1 89 ? -2.527 7.488 15.333 1.00 97.06 89 GLY A C 1
ATOM 697 O O . GLY A 1 89 ? -3.182 8.011 16.229 1.00 97.06 89 GLY A O 1
ATOM 698 N N . ILE A 1 90 ? -1.765 6.403 15.518 1.00 97.38 90 ILE A N 1
ATOM 699 C CA . ILE A 1 90 ? -1.641 5.719 16.816 1.00 97.38 90 ILE A CA 1
ATOM 700 C C . ILE A 1 90 ? -1.040 6.666 17.860 1.00 97.38 90 ILE A C 1
ATOM 702 O O . ILE A 1 90 ? -1.605 6.819 18.940 1.00 97.38 90 ILE A O 1
ATOM 706 N N . ALA A 1 91 ? 0.055 7.353 17.522 1.00 97.44 91 ALA A N 1
ATOM 707 C CA . ALA A 1 91 ? 0.703 8.297 18.431 1.00 97.44 91 ALA A CA 1
ATOM 708 C C . ALA A 1 91 ? -0.242 9.430 18.867 1.00 97.44 91 ALA A C 1
ATOM 710 O O . ALA A 1 91 ? -0.283 9.802 20.039 1.00 97.44 91 ALA A O 1
ATOM 711 N N . ARG A 1 92 ? -1.054 9.953 17.938 1.00 97.00 92 ARG A N 1
ATOM 712 C CA . ARG A 1 92 ? -2.081 10.952 18.253 1.00 97.00 92 ARG A CA 1
ATOM 713 C C . ARG A 1 92 ? -3.163 10.386 19.171 1.00 97.00 92 ARG A C 1
ATOM 715 O O . ARG A 1 92 ? -3.537 11.055 20.125 1.00 97.00 92 ARG A O 1
ATOM 722 N N . ASP A 1 93 ? -3.647 9.175 18.907 1.00 96.69 93 ASP A N 1
ATOM 723 C CA . ASP A 1 93 ? -4.687 8.548 19.728 1.00 96.69 93 ASP A CA 1
ATOM 724 C C . ASP A 1 93 ? -4.218 8.284 21.170 1.00 96.69 93 ASP A C 1
ATOM 726 O O . ASP A 1 93 ? -5.016 8.394 22.106 1.00 96.69 93 ASP A O 1
ATOM 730 N N . ILE A 1 94 ? -2.927 7.980 21.356 1.00 96.69 94 ILE A N 1
ATOM 731 C CA . ILE A 1 94 ? -2.284 7.881 22.674 1.00 96.69 94 ILE A CA 1
ATOM 732 C C . ILE A 1 94 ? -2.256 9.253 23.350 1.00 96.69 94 ILE A C 1
ATOM 734 O O . ILE A 1 94 ? -2.821 9.413 24.432 1.00 96.69 94 ILE A O 1
ATOM 738 N N . ARG A 1 95 ? -1.652 10.248 22.691 1.00 95.69 95 ARG A N 1
ATOM 739 C CA . ARG A 1 95 ? -1.474 11.602 23.233 1.00 95.69 95 ARG A CA 1
ATOM 740 C C . ARG A 1 95 ? -2.795 12.266 23.618 1.00 95.69 95 ARG A C 1
ATOM 742 O O . ARG A 1 95 ? -2.885 12.901 24.663 1.00 95.69 95 ARG A O 1
ATOM 749 N N . ASP A 1 96 ? -3.818 12.109 22.787 1.00 96.31 96 ASP A N 1
ATOM 750 C CA . ASP A 1 96 ? -5.115 12.758 22.981 1.00 96.31 96 ASP A CA 1
ATOM 751 C C . ASP A 1 96 ? -6.043 11.908 23.889 1.00 96.31 96 ASP A C 1
ATOM 753 O O . ASP A 1 96 ? -7.191 12.274 24.149 1.00 96.31 96 ASP A O 1
ATOM 757 N N . GLY A 1 97 ? -5.576 10.742 24.361 1.00 95.38 97 GLY A N 1
ATOM 758 C CA . GLY A 1 97 ? -6.312 9.831 25.246 1.00 95.38 97 GLY A CA 1
ATOM 759 C C . GLY A 1 97 ? -7.492 9.107 24.586 1.00 95.38 97 GLY A C 1
ATOM 760 O O . GLY A 1 97 ? -8.258 8.413 25.265 1.00 95.38 97 GLY A O 1
ATOM 761 N N . SER A 1 98 ? -7.660 9.237 23.267 1.00 95.75 98 SER A N 1
ATOM 762 C CA . SER A 1 98 ? -8.734 8.587 22.505 1.00 95.75 98 SER A CA 1
ATOM 763 C C . SER A 1 98 ? -8.562 7.061 22.467 1.00 95.75 98 SER A C 1
ATOM 765 O O . SER A 1 98 ? -9.553 6.332 22.340 1.00 95.75 98 SER A O 1
ATOM 767 N N . ILE A 1 99 ? -7.329 6.576 22.669 1.00 95.88 99 ILE A N 1
ATOM 768 C CA . ILE A 1 99 ? -6.986 5.152 22.740 1.00 95.88 99 ILE A CA 1
ATOM 769 C C . ILE A 1 99 ? -7.752 4.406 23.841 1.00 95.88 99 ILE A C 1
ATOM 771 O O . ILE A 1 99 ? -7.995 3.207 23.709 1.00 95.88 99 ILE A O 1
ATOM 775 N N . LYS A 1 100 ? -8.226 5.115 24.882 1.00 95.19 100 LYS A N 1
ATOM 776 C CA . LYS A 1 100 ? -8.979 4.536 26.009 1.00 95.19 100 LYS A CA 1
ATOM 777 C C . LYS A 1 100 ? -10.162 3.672 25.573 1.00 95.19 100 LYS A C 1
ATOM 779 O O . LYS A 1 100 ? -10.478 2.699 26.248 1.00 95.19 100 LYS A O 1
ATOM 784 N N . LYS A 1 101 ? -10.803 3.993 24.439 1.00 94.31 101 LYS A N 1
ATOM 785 C CA . LYS A 1 101 ? -11.939 3.217 23.914 1.00 94.31 101 LYS A CA 1
ATOM 786 C C . LYS A 1 101 ? -11.554 1.764 23.621 1.00 94.31 101 LYS A C 1
ATOM 788 O O . LYS A 1 101 ? -12.347 0.877 23.899 1.00 94.31 101 LYS A O 1
ATOM 793 N N . PHE A 1 102 ? -10.329 1.522 23.157 1.00 94.06 102 PHE A N 1
ATOM 794 C CA . PHE A 1 102 ? -9.809 0.181 22.874 1.00 94.06 102 PHE A CA 1
ATOM 795 C C . PHE A 1 102 ? -9.355 -0.566 24.136 1.00 94.06 102 PHE A C 1
ATOM 797 O O . PHE A 1 102 ? -9.197 -1.777 24.106 1.00 94.06 102 PHE A O 1
ATOM 804 N N . LEU A 1 103 ? -9.155 0.145 25.251 1.00 92.06 103 LEU A N 1
ATOM 805 C CA . LEU A 1 103 ? -8.787 -0.457 26.536 1.00 92.06 103 LEU A CA 1
ATOM 806 C C . LEU A 1 103 ? -10.014 -0.891 27.350 1.00 92.06 103 LEU A C 1
ATOM 808 O O . LEU A 1 103 ? -9.931 -1.832 28.130 1.00 92.06 103 LEU A O 1
ATOM 812 N N . ILE A 1 104 ? -11.143 -0.191 27.189 1.00 94.88 104 ILE A N 1
ATOM 813 C CA . ILE A 1 104 ? -12.374 -0.440 27.961 1.00 94.88 104 ILE A CA 1
ATOM 814 C C . ILE A 1 104 ? -13.418 -1.257 27.191 1.00 94.88 104 ILE A C 1
ATOM 816 O O . ILE A 1 104 ? -14.252 -1.918 27.804 1.00 94.88 104 ILE A O 1
ATOM 820 N N . GLN A 1 105 ? -13.420 -1.185 25.858 1.00 92.19 105 GLN A N 1
ATOM 821 C CA . GLN A 1 105 ? -14.343 -1.945 25.015 1.00 92.19 105 GLN A CA 1
ATOM 822 C C . GLN A 1 105 ? -13.688 -3.261 24.578 1.00 92.19 105 GLN A C 1
ATOM 824 O O . GLN A 1 105 ? -12.466 -3.320 24.458 1.00 92.19 105 GLN A O 1
ATOM 829 N N . PRO A 1 106 ? -14.468 -4.315 24.275 1.00 89.75 106 PRO A N 1
ATOM 830 C CA . PRO A 1 106 ? -13.941 -5.593 23.792 1.00 89.75 106 PRO A CA 1
ATOM 831 C C . PRO A 1 106 ? -13.528 -5.515 22.307 1.00 89.75 106 PRO A C 1
ATOM 833 O O . PRO A 1 106 ? -13.991 -6.301 21.478 1.00 89.75 106 PRO A O 1
ATOM 836 N N . ILE A 1 107 ? -12.700 -4.527 21.957 1.00 91.25 107 ILE A N 1
ATOM 837 C CA . ILE A 1 107 ? -12.187 -4.274 20.608 1.00 91.25 107 ILE A CA 1
ATOM 838 C C . ILE A 1 107 ? -10.684 -4.027 20.717 1.00 91.25 107 ILE A C 1
ATOM 840 O O . ILE A 1 107 ? -10.255 -2.986 21.209 1.00 91.25 107 ILE A O 1
ATOM 844 N N . ASP A 1 108 ? -9.896 -4.976 20.217 1.00 93.88 108 ASP A N 1
ATOM 845 C CA . ASP A 1 108 ? -8.445 -4.834 20.144 1.00 93.88 108 ASP A CA 1
ATOM 846 C C . ASP A 1 108 ? -8.050 -3.747 19.131 1.00 93.88 108 ASP A C 1
ATOM 848 O O . ASP A 1 108 ? -8.562 -3.703 18.007 1.00 93.88 108 ASP A O 1
ATOM 852 N N . LEU A 1 109 ? -7.128 -2.871 19.535 1.00 95.06 109 LEU A N 1
ATOM 853 C CA . LEU A 1 109 ? -6.639 -1.768 18.709 1.00 95.06 109 LEU A CA 1
ATOM 854 C C . LEU A 1 109 ? -6.006 -2.276 17.408 1.00 95.06 109 LEU A C 1
ATOM 856 O O . LEU A 1 109 ? -6.289 -1.741 16.336 1.00 95.06 109 LEU A O 1
ATOM 860 N N . ILE A 1 110 ? -5.131 -3.281 17.498 1.00 96.25 110 ILE A N 1
ATOM 861 C CA . ILE A 1 110 ? -4.343 -3.755 16.358 1.00 96.25 110 ILE A CA 1
ATOM 862 C C . ILE A 1 110 ? -5.244 -4.486 15.367 1.00 96.25 110 ILE A C 1
ATOM 864 O O . ILE A 1 110 ? -5.170 -4.204 14.173 1.00 96.25 110 ILE A O 1
ATOM 868 N N . ASP A 1 111 ? -6.147 -5.345 15.838 1.00 95.25 111 ASP A N 1
ATOM 869 C CA . ASP A 1 111 ? -7.144 -6.018 14.999 1.00 95.25 111 ASP A CA 1
ATOM 870 C C . ASP A 1 111 ? -8.071 -4.994 14.321 1.00 95.25 111 ASP A C 1
ATOM 872 O O . ASP A 1 111 ? -8.286 -5.061 13.109 1.00 95.25 111 ASP A O 1
ATOM 876 N N . TYR A 1 112 ? -8.558 -3.985 15.054 1.00 95.75 112 TYR A N 1
ATOM 877 C CA . TYR A 1 112 ? -9.367 -2.908 14.474 1.00 95.75 112 TYR A CA 1
ATOM 878 C C . TYR A 1 112 ? -8.616 -2.158 13.363 1.00 95.75 112 TYR A C 1
ATOM 880 O O . TYR A 1 112 ? -9.123 -2.014 12.244 1.00 95.75 112 TYR A O 1
ATOM 888 N N . LEU A 1 113 ? -7.389 -1.708 13.644 1.00 96.94 113 LEU A N 1
ATOM 889 C CA . LEU A 1 113 ? -6.565 -0.987 12.674 1.00 96.94 113 LEU A CA 1
ATOM 890 C C . LEU A 1 113 ? -6.198 -1.866 11.475 1.00 96.94 113 LEU A C 1
ATOM 892 O O . LEU A 1 113 ? -6.163 -1.364 10.349 1.00 96.94 113 LEU A O 1
ATOM 896 N N . PHE A 1 114 ? -5.974 -3.161 11.689 1.00 97.56 114 PHE A N 1
ATOM 897 C CA . PHE A 1 114 ? -5.699 -4.124 10.631 1.00 97.56 114 PHE A CA 1
ATOM 898 C C . PHE A 1 114 ? -6.861 -4.191 9.640 1.00 97.56 114 PHE A C 1
ATOM 900 O O . PHE A 1 114 ? -6.663 -3.925 8.452 1.00 97.56 114 PHE A O 1
ATOM 907 N N . TRP A 1 115 ? -8.088 -4.447 10.106 1.00 97.25 115 TRP A N 1
ATOM 908 C CA . TRP A 1 115 ? -9.261 -4.514 9.223 1.00 97.25 115 TRP A CA 1
ATOM 909 C C . TRP A 1 115 ? -9.572 -3.174 8.556 1.00 97.25 115 TRP A C 1
ATOM 911 O O . TRP A 1 115 ? -9.938 -3.140 7.380 1.00 97.25 115 TRP A O 1
ATOM 921 N N . HIS A 1 116 ? -9.329 -2.061 9.248 1.00 95.94 116 HIS A N 1
ATOM 922 C CA . HIS A 1 116 ? -9.433 -0.724 8.665 1.00 95.94 116 HIS A CA 1
ATOM 923 C C . HIS A 1 116 ? -8.400 -0.487 7.538 1.00 95.94 116 HIS A C 1
ATOM 925 O O . HIS A 1 116 ? -8.685 0.192 6.539 1.00 95.94 116 HIS A O 1
ATOM 931 N N . ARG A 1 117 ? -7.192 -1.061 7.647 1.00 96.44 117 ARG A N 1
ATOM 932 C CA . ARG A 1 117 ? -6.164 -1.019 6.591 1.00 96.44 117 ARG A CA 1
ATOM 933 C C . ARG A 1 117 ? -6.454 -1.999 5.459 1.00 96.44 117 ARG A C 1
ATOM 935 O O . ARG A 1 117 ? -6.251 -1.624 4.305 1.00 96.44 117 ARG A O 1
ATOM 942 N N . VAL A 1 118 ? -6.996 -3.179 5.750 1.00 97.06 118 VAL A N 1
ATOM 943 C CA . VAL A 1 118 ? -7.503 -4.112 4.730 1.00 97.06 118 VAL A CA 1
ATOM 944 C C . VAL A 1 118 ? -8.590 -3.431 3.897 1.00 97.06 118 VAL A C 1
ATOM 946 O O . VAL A 1 118 ? -8.466 -3.379 2.675 1.00 97.06 118 VAL A O 1
ATOM 949 N N . ALA A 1 119 ? -9.584 -2.804 4.538 1.00 96.25 119 ALA A N 1
ATOM 950 C CA . ALA A 1 119 ? -10.620 -2.021 3.859 1.00 96.25 119 ALA A CA 1
ATOM 951 C C . ALA A 1 119 ? -10.021 -0.946 2.942 1.00 96.25 119 ALA A C 1
ATOM 953 O O . ALA A 1 119 ? -10.418 -0.804 1.786 1.00 96.25 119 ALA A O 1
ATOM 954 N N . HIS A 1 120 ? -9.017 -0.217 3.442 1.00 93.94 120 HIS A N 1
ATOM 955 C CA . HIS A 1 120 ? -8.305 0.786 2.657 1.00 93.94 120 HIS A CA 1
ATOM 956 C C . HIS A 1 120 ? -7.637 0.195 1.417 1.00 93.94 120 HIS A C 1
ATOM 958 O O . HIS A 1 120 ? -7.811 0.748 0.337 1.00 93.94 120 HIS A O 1
ATOM 964 N N . LYS A 1 121 ? -6.894 -0.911 1.542 1.00 93.94 121 LYS A N 1
ATOM 965 C CA . LYS A 1 121 ? -6.224 -1.537 0.392 1.00 93.94 121 LYS A CA 1
ATOM 966 C C . LYS A 1 121 ? -7.224 -2.094 -0.611 1.00 93.94 121 LYS A C 1
ATOM 968 O O . LYS A 1 121 ? -7.016 -1.901 -1.801 1.00 93.94 121 LYS A O 1
ATOM 973 N N . LEU A 1 122 ? -8.306 -2.723 -0.152 1.00 94.38 122 LEU A N 1
ATOM 974 C CA . LEU A 1 122 ? -9.351 -3.243 -1.034 1.00 94.38 122 LEU A CA 1
ATOM 975 C C . LEU A 1 122 ? -9.964 -2.123 -1.876 1.00 94.38 122 LEU A C 1
ATOM 977 O O . LEU A 1 122 ? -9.918 -2.189 -3.101 1.00 94.38 122 LEU A O 1
ATOM 981 N N . VAL A 1 123 ? -10.467 -1.064 -1.235 1.00 93.25 123 VAL A N 1
ATOM 982 C CA . VAL A 1 123 ? -11.071 0.064 -1.961 1.00 93.25 123 VAL A CA 1
ATOM 983 C C . VAL A 1 123 ? -10.038 0.755 -2.846 1.00 93.25 123 VAL A C 1
ATOM 985 O O . VAL A 1 123 ? -10.324 1.022 -4.012 1.00 93.25 123 VAL A O 1
ATOM 988 N N . TYR A 1 124 ? -8.823 0.979 -2.333 1.00 91.50 124 TYR A N 1
ATOM 989 C CA . TYR A 1 124 ? -7.735 1.564 -3.109 1.00 91.50 124 TYR A CA 1
ATOM 990 C C . TYR A 1 124 ? -7.471 0.765 -4.381 1.00 91.50 124 TYR A C 1
ATOM 992 O O . TYR A 1 124 ? -7.483 1.359 -5.447 1.00 91.50 124 TYR A O 1
ATOM 1000 N N . TYR A 1 125 ? -7.283 -0.556 -4.309 1.00 89.69 125 TYR A N 1
ATOM 1001 C CA . TYR A 1 125 ? -6.953 -1.360 -5.487 1.00 89.69 125 TYR A CA 1
ATOM 1002 C C . TYR A 1 125 ? -8.107 -1.511 -6.469 1.00 89.69 125 TYR A C 1
ATOM 1004 O O . TYR A 1 125 ? -7.860 -1.509 -7.672 1.00 89.69 125 TYR A O 1
ATOM 1012 N N . VAL A 1 126 ? -9.354 -1.569 -5.994 1.00 92.44 126 VAL A N 1
ATOM 1013 C CA . VAL A 1 126 ? -10.517 -1.564 -6.893 1.00 92.44 126 VAL A CA 1
ATOM 1014 C C . VAL A 1 126 ? -10.579 -0.247 -7.670 1.00 92.44 126 VAL A C 1
ATOM 1016 O O . VAL A 1 126 ? -10.722 -0.266 -8.889 1.00 92.44 126 VAL A O 1
ATOM 1019 N N . MET A 1 127 ? -10.410 0.897 -6.998 1.00 91.19 127 MET A N 1
ATOM 1020 C CA . MET A 1 127 ? -10.419 2.205 -7.669 1.00 91.19 127 MET A CA 1
ATOM 1021 C C . MET A 1 127 ? -9.167 2.428 -8.530 1.00 91.19 127 MET A C 1
ATOM 1023 O O . MET A 1 127 ? -9.239 3.018 -9.606 1.00 91.19 127 MET A O 1
ATOM 1027 N N . ALA A 1 128 ? -8.017 1.937 -8.072 1.00 89.44 128 ALA A N 1
ATOM 1028 C CA . ALA A 1 128 ? -6.730 2.057 -8.742 1.00 89.44 128 ALA A CA 1
ATOM 1029 C C . ALA A 1 128 ? -6.588 1.115 -9.946 1.00 89.44 128 ALA A C 1
ATOM 1031 O O . ALA A 1 128 ? -5.717 1.351 -10.779 1.00 89.44 128 ALA A O 1
ATOM 1032 N N . ALA A 1 129 ? -7.439 0.094 -10.084 1.00 91.12 129 ALA A N 1
ATOM 1033 C CA . ALA A 1 129 ? -7.400 -0.834 -11.212 1.00 91.12 129 ALA A CA 1
ATOM 1034 C C . ALA A 1 129 ? -7.480 -0.110 -12.565 1.00 91.12 129 ALA A C 1
ATOM 1036 O O . ALA A 1 129 ? -6.767 -0.477 -13.494 1.00 91.12 129 ALA A O 1
ATOM 1037 N N . ILE A 1 130 ? -8.283 0.956 -12.661 1.00 90.50 130 ILE A N 1
ATOM 1038 C CA . ILE A 1 130 ? -8.419 1.763 -13.881 1.00 90.50 130 ILE A CA 1
ATOM 1039 C C . ILE A 1 130 ? -7.110 2.507 -14.215 1.00 90.50 130 ILE A C 1
ATOM 1041 O O . ILE A 1 130 ? -6.555 2.262 -15.288 1.00 90.50 130 ILE A O 1
ATOM 1045 N N . PRO A 1 131 ? -6.569 3.389 -13.348 1.00 89.88 131 PRO A N 1
ATOM 1046 C CA . PRO A 1 131 ? -5.348 4.125 -13.671 1.00 89.88 131 PRO A CA 1
ATOM 1047 C C . PRO A 1 131 ? -4.109 3.220 -13.780 1.00 89.88 131 PRO A C 1
ATOM 1049 O O . PRO A 1 131 ? -3.290 3.438 -14.669 1.00 89.88 131 PRO A O 1
ATOM 1052 N N . PHE A 1 132 ? -3.981 2.171 -12.955 1.00 90.75 132 PHE A N 1
ATOM 1053 C CA . PHE A 1 132 ? -2.916 1.175 -13.138 1.00 90.75 132 PHE A CA 1
ATOM 1054 C C . PHE A 1 132 ? -3.078 0.424 -14.456 1.00 90.75 132 PHE A C 1
ATOM 1056 O O . PHE A 1 132 ? -2.098 0.283 -15.178 1.00 90.75 132 PHE A O 1
ATOM 1063 N N . GLY A 1 133 ? -4.294 -0.006 -14.799 1.00 91.50 133 GLY A N 1
ATOM 1064 C CA . GLY A 1 133 ? -4.578 -0.672 -16.067 1.00 91.50 133 GLY A CA 1
ATOM 1065 C C . GLY A 1 133 ? -4.176 0.182 -17.267 1.00 91.50 133 GLY A C 1
ATOM 1066 O O . GLY A 1 133 ? -3.496 -0.315 -18.160 1.00 91.50 133 GLY A O 1
ATOM 1067 N N . LEU A 1 134 ? -4.502 1.479 -17.250 1.00 90.62 134 LEU A N 1
ATOM 1068 C CA . LEU A 1 134 ? -4.094 2.423 -18.292 1.00 90.62 134 LEU A CA 1
ATOM 1069 C C . LEU A 1 134 ? -2.567 2.515 -18.416 1.00 90.62 134 LEU A C 1
ATOM 1071 O O . LEU A 1 134 ? -2.032 2.377 -19.514 1.00 90.62 134 LEU A O 1
ATOM 1075 N N . VAL A 1 135 ? -1.856 2.717 -17.304 1.00 89.94 135 VAL A N 1
ATOM 1076 C CA . VAL A 1 135 ? -0.392 2.867 -17.322 1.00 89.94 135 VAL A CA 1
ATOM 1077 C C . VAL A 1 135 ? 0.303 1.572 -17.745 1.00 89.94 135 VAL A C 1
ATOM 1079 O O . VAL A 1 135 ? 1.193 1.605 -18.590 1.00 89.94 135 VAL A O 1
ATOM 1082 N N . PHE A 1 136 ? -0.126 0.421 -17.225 1.00 91.19 136 PHE A N 1
ATOM 1083 C CA . PHE A 1 136 ? 0.422 -0.875 -17.633 1.00 91.19 136 PHE A CA 1
ATOM 1084 C C . PHE A 1 136 ? 0.121 -1.184 -19.102 1.00 91.19 136 PHE A C 1
ATOM 1086 O O . PHE A 1 136 ? 0.973 -1.741 -19.786 1.00 91.19 136 PHE A O 1
ATOM 1093 N N . TRP A 1 137 ? -1.045 -0.783 -19.616 1.00 92.25 137 TRP A N 1
ATOM 1094 C CA . TRP A 1 137 ? -1.381 -0.938 -21.032 1.00 92.25 137 TRP A CA 1
ATOM 1095 C C . TRP A 1 137 ? -0.522 -0.054 -21.946 1.00 92.25 137 TRP A C 1
ATOM 1097 O O . TRP A 1 137 ? -0.096 -0.525 -23.003 1.00 92.25 137 TRP A O 1
ATOM 1107 N N . LEU A 1 138 ? -0.243 1.192 -21.539 1.00 91.31 138 LEU A N 1
ATOM 1108 C CA . LEU A 1 138 ? 0.651 2.114 -22.255 1.00 91.31 138 LEU A CA 1
ATOM 1109 C C . LEU A 1 138 ? 2.107 1.632 -22.243 1.00 91.31 138 LEU A C 1
ATOM 1111 O O . LEU A 1 138 ? 2.825 1.809 -23.221 1.00 91.31 138 LEU A O 1
ATOM 1115 N N . CYS A 1 139 ? 2.543 1.012 -21.146 1.00 90.38 139 CYS A N 1
ATOM 1116 C CA . CYS A 1 139 ? 3.912 0.534 -20.967 1.00 90.38 139 CYS A CA 1
ATOM 1117 C C . CYS A 1 139 ? 4.095 -0.962 -21.270 1.00 90.38 139 CYS A C 1
ATOM 1119 O O . CYS A 1 139 ? 5.144 -1.519 -20.943 1.00 90.38 139 CYS A O 1
ATOM 1121 N N . ARG A 1 140 ? 3.106 -1.629 -21.876 1.00 91.25 140 ARG A N 1
ATOM 1122 C CA . ARG A 1 140 ? 3.117 -3.091 -22.061 1.00 91.25 140 ARG A CA 1
ATOM 1123 C C . ARG A 1 140 ? 4.317 -3.594 -22.866 1.00 91.25 140 ARG A C 1
ATOM 1125 O O . ARG A 1 140 ? 4.829 -4.666 -22.572 1.00 91.25 140 ARG A O 1
ATOM 1132 N N . ASP A 1 141 ? 4.791 -2.800 -23.825 1.00 91.56 141 ASP A N 1
ATOM 1133 C CA . ASP A 1 141 ? 5.871 -3.185 -24.740 1.00 91.56 141 ASP A CA 1
ATOM 1134 C C . ASP A 1 141 ? 7.244 -3.240 -24.042 1.00 91.56 141 ASP A C 1
ATOM 1136 O O . ASP A 1 141 ? 8.189 -3.821 -24.569 1.00 91.56 141 ASP A O 1
ATOM 1140 N N . TYR A 1 142 ? 7.360 -2.674 -22.833 1.00 91.00 142 TYR A N 1
ATOM 1141 C CA . TYR A 1 142 ? 8.565 -2.787 -22.006 1.00 91.00 142 TYR A CA 1
ATOM 1142 C C . TYR A 1 142 ? 8.665 -4.128 -21.264 1.00 91.00 142 TYR A C 1
ATOM 1144 O O . TYR A 1 142 ? 9.739 -4.471 -20.769 1.00 91.00 142 TYR A O 1
ATOM 1152 N N . PHE A 1 143 ? 7.574 -4.892 -21.164 1.00 91.50 143 PHE A N 1
ATOM 1153 C CA . PHE A 1 143 ? 7.584 -6.199 -20.513 1.00 91.50 143 PHE A CA 1
ATOM 1154 C C . PHE A 1 143 ? 7.994 -7.287 -21.512 1.00 91.50 143 PHE A C 1
ATOM 1156 O O . PHE A 1 143 ? 7.435 -7.398 -22.598 1.00 91.50 143 PHE A O 1
ATOM 1163 N N . ARG A 1 144 ? 8.935 -8.152 -21.115 1.00 85.56 144 ARG A N 1
ATOM 1164 C CA . ARG A 1 144 ? 9.451 -9.257 -21.951 1.00 85.56 144 ARG A CA 1
ATOM 1165 C C . ARG A 1 144 ? 8.466 -10.425 -22.138 1.00 85.56 144 ARG A C 1
ATOM 1167 O O . ARG A 1 144 ? 8.802 -11.404 -22.796 1.00 85.56 144 ARG A O 1
ATOM 1174 N N . GLY A 1 145 ? 7.279 -10.342 -21.541 1.00 87.44 145 GLY A N 1
ATOM 1175 C CA . GLY A 1 145 ? 6.260 -11.388 -21.542 1.00 87.44 145 GLY A CA 1
ATOM 1176 C C . GLY A 1 145 ? 5.679 -11.636 -20.153 1.00 87.44 145 GLY A C 1
ATOM 1177 O O . GLY A 1 145 ? 5.981 -10.923 -19.194 1.00 87.44 145 GLY A O 1
ATOM 1178 N N . TRP A 1 146 ? 4.830 -12.658 -20.056 1.00 90.00 146 TRP A N 1
ATOM 1179 C CA . TRP A 1 146 ? 4.237 -13.081 -18.791 1.00 90.00 146 TRP A CA 1
ATOM 1180 C C . TRP A 1 146 ? 5.167 -14.048 -18.047 1.00 90.00 146 TRP A C 1
ATOM 1182 O O . TRP A 1 146 ? 5.705 -14.962 -18.675 1.00 90.00 146 TRP A O 1
ATOM 1192 N N . PRO A 1 147 ? 5.356 -13.872 -16.726 1.00 92.56 147 PRO A N 1
ATOM 1193 C CA . PRO A 1 147 ? 6.089 -14.832 -15.912 1.00 92.56 147 PRO A CA 1
ATOM 1194 C C . PRO A 1 147 ? 5.329 -16.161 -15.809 1.00 92.56 147 PRO A C 1
ATOM 1196 O O . PRO A 1 147 ? 4.118 -16.223 -16.038 1.00 92.56 147 PRO A O 1
ATOM 1199 N N . ASP A 1 148 ? 6.034 -17.224 -15.420 1.00 95.81 148 ASP A N 1
ATOM 1200 C CA . ASP A 1 148 ? 5.408 -18.509 -15.120 1.00 95.81 148 ASP A CA 1
ATOM 1201 C C . ASP A 1 148 ? 4.461 -18.412 -13.906 1.00 95.81 148 ASP A C 1
ATOM 1203 O O . ASP A 1 148 ? 4.538 -17.495 -13.079 1.00 95.81 148 ASP A O 1
ATOM 1207 N N . GLY A 1 149 ? 3.552 -19.383 -13.788 1.00 96.62 149 GLY A N 1
ATOM 1208 C CA . GLY A 1 149 ? 2.520 -19.372 -12.750 1.00 96.62 149 GLY A CA 1
ATOM 1209 C C . GLY A 1 149 ? 3.069 -19.420 -11.321 1.00 96.62 149 GLY A C 1
ATOM 1210 O O . GLY A 1 149 ? 2.456 -18.844 -10.422 1.00 96.62 149 GLY A O 1
ATOM 1211 N N . ILE A 1 150 ? 4.228 -20.050 -11.101 1.00 97.56 150 ILE A N 1
ATOM 1212 C CA . ILE A 1 150 ? 4.848 -20.140 -9.773 1.00 97.56 150 ILE A CA 1
ATOM 1213 C C . ILE A 1 150 ? 5.439 -18.783 -9.400 1.00 97.56 150 ILE A C 1
ATOM 1215 O O . ILE A 1 150 ? 5.196 -18.296 -8.295 1.00 97.56 150 ILE A O 1
ATOM 1219 N N . THR A 1 151 ? 6.143 -18.134 -10.328 1.00 96.31 151 THR A N 1
ATOM 1220 C CA . THR A 1 151 ? 6.669 -16.778 -10.128 1.00 96.31 151 THR A CA 1
ATOM 1221 C C . THR A 1 151 ? 5.547 -15.775 -9.866 1.00 96.31 151 THR A C 1
ATOM 1223 O O . THR A 1 151 ? 5.656 -14.955 -8.951 1.00 96.31 151 THR A O 1
ATOM 1226 N N . LEU A 1 152 ? 4.431 -15.863 -10.599 1.00 95.62 152 LEU A N 1
ATOM 1227 C CA . LEU A 1 152 ? 3.273 -14.994 -10.373 1.00 95.62 152 LEU A CA 1
ATOM 1228 C C . LEU A 1 152 ? 2.634 -15.233 -8.995 1.00 95.62 152 LEU A C 1
ATOM 1230 O O . LEU A 1 152 ? 2.330 -14.277 -8.281 1.00 95.62 152 LEU A O 1
ATOM 1234 N N . ALA A 1 153 ? 2.465 -16.496 -8.592 1.00 97.00 153 ALA A N 1
ATOM 1235 C CA . ALA A 1 153 ? 1.952 -16.841 -7.268 1.00 97.00 153 ALA A CA 1
ATOM 1236 C C . ALA A 1 153 ? 2.890 -16.349 -6.154 1.00 97.00 153 ALA A C 1
ATOM 1238 O O . ALA A 1 153 ? 2.429 -15.740 -5.186 1.00 97.00 153 ALA A O 1
ATOM 1239 N N . GLY A 1 154 ? 4.202 -16.543 -6.313 1.00 97.81 154 GLY A N 1
ATOM 1240 C CA . GLY A 1 154 ? 5.220 -16.042 -5.390 1.00 97.81 154 GLY A CA 1
ATOM 1241 C C . GLY A 1 154 ? 5.192 -14.518 -5.268 1.00 97.81 154 GLY A C 1
ATOM 1242 O O . GLY A 1 154 ? 5.237 -13.985 -4.158 1.00 97.81 154 GLY A O 1
ATOM 1243 N N . TRP A 1 155 ? 5.018 -13.808 -6.386 1.00 95.94 155 TRP A N 1
ATOM 1244 C CA . TRP A 1 155 ? 4.838 -12.359 -6.383 1.00 95.94 155 TRP A CA 1
ATOM 1245 C C . TRP A 1 155 ? 3.577 -11.947 -5.613 1.00 95.94 155 TRP A C 1
ATOM 1247 O O . TRP A 1 155 ? 3.670 -11.127 -4.700 1.00 95.94 155 TRP A O 1
ATOM 1257 N N . CYS A 1 156 ? 2.425 -12.569 -5.871 1.00 96.25 156 CYS A N 1
ATOM 1258 C CA . CYS A 1 156 ? 1.195 -12.312 -5.112 1.00 96.25 156 CYS A CA 1
ATOM 1259 C C . CYS A 1 156 ? 1.368 -12.548 -3.601 1.00 96.25 156 CYS A C 1
ATOM 1261 O O . CYS A 1 156 ? 0.945 -11.719 -2.793 1.00 96.25 156 CYS A O 1
ATOM 1263 N N . VAL A 1 157 ? 2.035 -13.637 -3.204 1.00 97.94 157 VAL A N 1
ATOM 1264 C CA . VAL A 1 157 ? 2.347 -13.919 -1.792 1.00 97.94 157 VAL A CA 1
ATOM 1265 C C . VAL A 1 157 ? 3.245 -12.826 -1.207 1.00 97.94 157 VAL A C 1
ATOM 1267 O O . VAL A 1 157 ? 2.972 -12.325 -0.115 1.00 97.94 157 VAL A O 1
ATOM 1270 N N . SER A 1 158 ? 4.271 -12.392 -1.943 1.00 97.75 158 SER A N 1
ATOM 1271 C CA . SER A 1 158 ? 5.165 -11.317 -1.501 1.00 97.75 158 SER A CA 1
ATOM 1272 C C . SER A 1 158 ? 4.437 -9.988 -1.278 1.00 97.75 158 SER A C 1
ATOM 1274 O O . SER A 1 158 ? 4.775 -9.266 -0.344 1.00 97.75 158 SER A O 1
ATOM 1276 N N . LEU A 1 159 ? 3.394 -9.683 -2.061 1.00 96.75 159 LEU A N 1
ATOM 1277 C CA . LEU A 1 159 ? 2.571 -8.484 -1.870 1.00 96.75 159 LEU A CA 1
ATOM 1278 C C . LEU A 1 159 ? 1.771 -8.549 -0.563 1.00 96.75 159 LEU A C 1
ATOM 1280 O O . LEU A 1 159 ? 1.689 -7.555 0.165 1.00 96.75 159 LEU A O 1
ATOM 1284 N N . VAL A 1 160 ? 1.221 -9.722 -0.231 1.00 96.94 160 VAL A N 1
ATOM 1285 C CA . VAL A 1 160 ? 0.533 -9.944 1.050 1.00 96.94 160 VAL A CA 1
ATOM 1286 C C . VAL A 1 160 ? 1.514 -9.790 2.213 1.00 96.94 160 VAL A C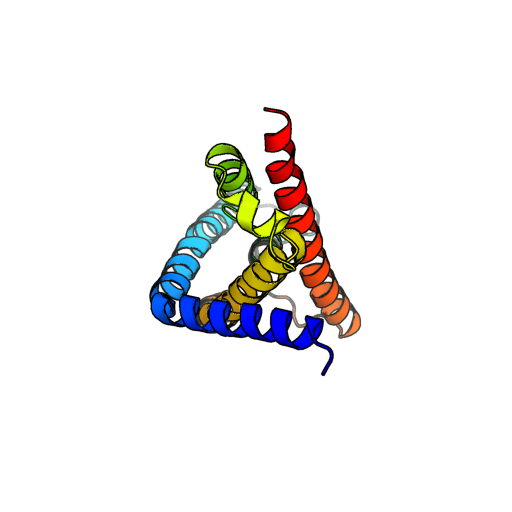 1
ATOM 1288 O O . VAL A 1 160 ? 1.221 -9.079 3.174 1.00 96.94 160 VAL A O 1
ATOM 1291 N N . LEU A 1 161 ? 2.706 -10.382 2.110 1.00 97.88 161 LEU A N 1
ATOM 1292 C CA . LEU A 1 161 ? 3.752 -10.231 3.125 1.00 97.88 161 LEU A CA 1
ATOM 1293 C C . LEU A 1 161 ? 4.218 -8.776 3.258 1.00 97.88 161 LEU A C 1
ATOM 1295 O O . LEU A 1 161 ? 4.382 -8.292 4.374 1.00 97.88 161 LEU A O 1
ATOM 1299 N N . ALA A 1 162 ? 4.368 -8.051 2.150 1.00 97.56 162 ALA A N 1
ATOM 1300 C CA . ALA A 1 162 ? 4.736 -6.640 2.155 1.00 97.56 162 ALA A CA 1
ATOM 1301 C C . ALA A 1 162 ? 3.694 -5.780 2.888 1.00 97.56 162 ALA A C 1
ATOM 1303 O O . ALA A 1 162 ? 4.066 -4.888 3.653 1.00 97.56 162 ALA A O 1
ATOM 1304 N N . PHE A 1 163 ? 2.399 -6.068 2.705 1.00 97.56 163 PHE A N 1
ATOM 1305 C CA . PHE A 1 163 ? 1.324 -5.442 3.478 1.00 97.56 163 PHE A CA 1
ATOM 1306 C C . PHE A 1 163 ? 1.446 -5.745 4.976 1.00 97.56 163 PHE A C 1
ATOM 1308 O O . PHE A 1 163 ? 1.367 -4.821 5.786 1.00 97.56 163 PHE A O 1
ATOM 1315 N N . LEU A 1 164 ? 1.671 -7.010 5.347 1.00 97.88 164 LEU A N 1
ATOM 1316 C CA . LEU A 1 164 ? 1.812 -7.413 6.749 1.00 97.88 164 LEU A CA 1
ATOM 1317 C C . LEU A 1 164 ? 3.015 -6.741 7.413 1.00 97.88 164 LEU A C 1
ATOM 1319 O O . LEU A 1 164 ? 2.872 -6.154 8.482 1.00 97.88 164 LEU A O 1
ATOM 1323 N N . ILE A 1 165 ? 4.177 -6.767 6.761 1.00 97.56 165 ILE A N 1
ATOM 1324 C CA . ILE A 1 165 ? 5.404 -6.138 7.262 1.00 97.56 165 ILE A CA 1
ATOM 1325 C C . ILE A 1 165 ? 5.199 -4.631 7.420 1.00 97.56 165 ILE A C 1
ATOM 1327 O O . ILE A 1 165 ? 5.487 -4.085 8.481 1.00 97.56 165 ILE A O 1
ATOM 1331 N N . GLY A 1 166 ? 4.659 -3.960 6.399 1.00 97.38 166 GLY A N 1
ATOM 1332 C CA . GLY A 1 166 ? 4.396 -2.523 6.458 1.00 97.38 166 GLY A CA 1
ATOM 1333 C C . GLY A 1 166 ? 3.431 -2.1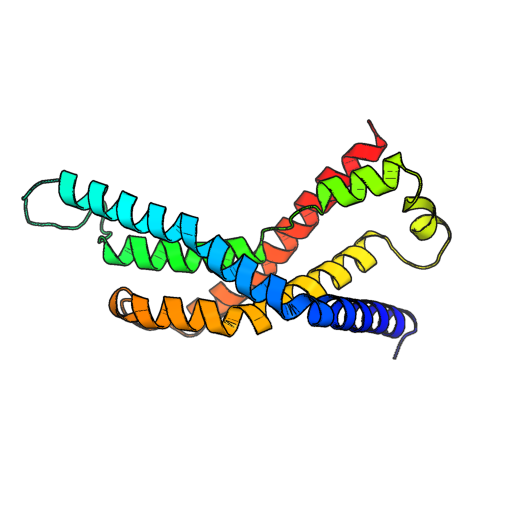43 7.583 1.00 97.38 166 GLY A C 1
ATOM 1334 O O . GLY A 1 166 ? 3.668 -1.169 8.293 1.00 97.38 166 GLY A O 1
ATOM 1335 N N . PHE A 1 167 ? 2.372 -2.934 7.782 1.00 98.31 167 PHE A N 1
ATOM 1336 C CA . PHE A 1 167 ? 1.420 -2.741 8.876 1.00 98.31 167 PHE A CA 1
ATOM 1337 C C . PHE A 1 167 ? 2.087 -2.904 10.240 1.00 98.31 167 PHE A C 1
ATOM 1339 O O . PHE A 1 167 ? 1.983 -2.011 11.075 1.00 98.31 167 PHE A O 1
ATOM 1346 N N . LEU A 1 168 ? 2.801 -4.010 10.449 1.00 97.81 168 LEU A N 1
ATOM 1347 C CA . LEU A 1 168 ? 3.436 -4.311 11.729 1.00 97.81 168 LEU A CA 1
ATOM 1348 C C . LEU A 1 168 ? 4.509 -3.281 12.087 1.00 97.81 168 LEU A C 1
ATOM 1350 O O . LEU A 1 168 ? 4.525 -2.814 13.221 1.00 97.81 168 LEU A O 1
ATOM 1354 N N . ILE A 1 169 ? 5.360 -2.883 11.136 1.00 97.56 169 ILE A N 1
ATOM 1355 C CA . ILE A 1 169 ? 6.403 -1.875 11.375 1.00 97.56 169 ILE A CA 1
ATOM 1356 C C . ILE A 1 169 ? 5.778 -0.543 11.802 1.00 97.56 169 ILE A C 1
ATOM 1358 O O . ILE A 1 169 ? 6.186 0.031 12.807 1.00 97.56 169 ILE A O 1
ATOM 1362 N N . GLU A 1 170 ? 4.766 -0.058 11.085 1.00 97.81 170 GLU A N 1
ATOM 1363 C CA . GLU A 1 170 ? 4.114 1.214 11.418 1.00 97.81 170 GLU A CA 1
ATOM 1364 C C . GLU A 1 170 ? 3.293 1.147 12.711 1.00 97.81 170 GLU A C 1
ATOM 1366 O O . GLU A 1 170 ? 3.273 2.103 13.485 1.00 97.81 170 GLU A O 1
ATOM 1371 N N . SER A 1 171 ? 2.655 0.012 12.998 1.00 97.69 171 SER A N 1
ATOM 1372 C CA . SER A 1 171 ? 2.005 -0.205 14.290 1.00 97.69 171 SER A CA 1
ATOM 1373 C C . SER A 1 171 ? 3.012 -0.190 15.438 1.00 97.69 171 SER A C 1
ATOM 1375 O O . SER A 1 171 ? 2.772 0.491 16.431 1.00 97.69 171 SER A O 1
ATOM 1377 N N . LEU A 1 172 ? 4.150 -0.877 15.296 1.00 96.81 172 LEU A N 1
ATOM 1378 C CA . LEU A 1 172 ? 5.217 -0.875 16.299 1.00 96.81 172 LEU A CA 1
ATOM 1379 C C . LEU A 1 172 ? 5.763 0.535 16.524 1.00 96.81 172 LEU A C 1
ATOM 1381 O O . LEU A 1 172 ? 5.822 0.978 17.667 1.00 96.81 172 LEU A O 1
ATOM 1385 N N . MET A 1 173 ? 6.091 1.263 15.451 1.00 96.94 173 MET A N 1
ATOM 1386 C CA . MET A 1 173 ? 6.550 2.653 15.555 1.00 96.94 173 MET A CA 1
ATOM 1387 C C . MET A 1 173 ? 5.508 3.552 16.228 1.00 96.94 173 MET A C 1
ATOM 1389 O O . MET A 1 173 ? 5.868 4.399 17.038 1.00 96.94 173 MET A O 1
ATOM 1393 N N . GLY A 1 174 ? 4.219 3.364 15.935 1.00 96.88 174 GLY A N 1
ATOM 1394 C CA . GLY A 1 174 ? 3.147 4.130 16.569 1.00 96.88 174 GLY A CA 1
ATOM 1395 C C . GLY A 1 174 ? 3.029 3.858 18.068 1.00 96.88 174 GLY A C 1
ATOM 1396 O O . GLY A 1 174 ? 2.831 4.786 18.848 1.00 96.88 174 GLY A O 1
ATOM 1397 N N . LEU A 1 175 ? 3.192 2.599 18.481 1.00 96.31 175 LEU A N 1
ATOM 1398 C CA . LEU A 1 175 ? 3.127 2.203 19.888 1.00 96.31 175 LEU A CA 1
ATOM 1399 C C . LEU A 1 175 ? 4.294 2.753 20.715 1.00 96.31 175 LEU A C 1
ATOM 1401 O O . LEU A 1 175 ? 4.116 2.958 21.911 1.00 96.31 175 LEU A O 1
ATOM 1405 N N . VAL A 1 176 ? 5.445 3.069 20.109 1.00 96.75 176 VAL A N 1
ATOM 1406 C CA . VAL A 1 176 ? 6.572 3.721 20.810 1.00 96.75 176 VAL A CA 1
ATOM 1407 C C . VAL A 1 176 ? 6.146 5.027 21.505 1.00 96.75 176 VAL A C 1
ATOM 1409 O O . VAL A 1 176 ? 6.725 5.384 22.527 1.00 96.75 176 VAL A O 1
ATOM 1412 N N . ALA A 1 177 ? 5.086 5.697 21.041 1.00 95.44 177 ALA A N 1
ATOM 1413 C CA . ALA A 1 177 ? 4.533 6.894 21.683 1.00 95.44 177 ALA A CA 1
ATOM 1414 C C . ALA A 1 177 ? 3.932 6.659 23.085 1.00 95.44 177 ALA A C 1
ATOM 1416 O O . ALA A 1 177 ? 3.574 7.611 23.759 1.00 95.44 177 ALA A O 1
ATOM 1417 N N . PHE A 1 178 ? 3.810 5.419 23.570 1.00 94.69 178 PHE A N 1
ATOM 1418 C CA . PHE A 1 178 ? 3.499 5.193 24.988 1.00 94.69 178 PHE A CA 1
ATOM 1419 C C . PHE A 1 178 ? 4.647 5.594 25.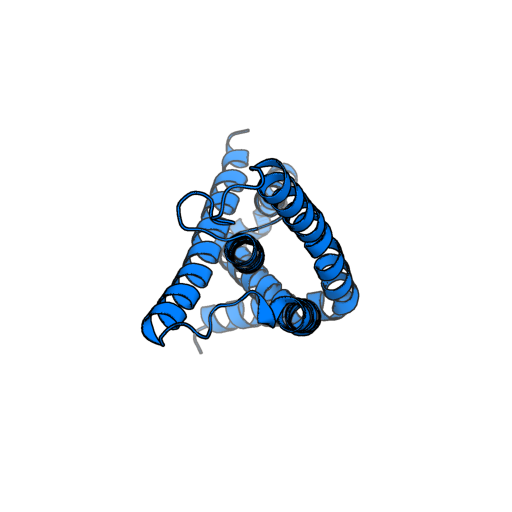927 1.00 94.69 178 PHE A C 1
ATOM 1421 O O . PHE A 1 178 ? 4.411 5.822 27.112 1.00 94.69 178 PHE A O 1
ATOM 1428 N N . TRP A 1 179 ? 5.878 5.655 25.413 1.00 94.06 179 TRP A N 1
ATOM 1429 C CA . TRP A 1 179 ? 7.085 5.961 26.184 1.00 94.06 179 TRP A CA 1
ATOM 1430 C C . TRP A 1 179 ? 7.559 7.415 26.036 1.00 94.06 179 TRP A C 1
ATOM 1432 O O . TRP A 1 179 ? 8.517 7.793 26.710 1.00 94.06 179 TRP A O 1
ATOM 1442 N N . PHE A 1 180 ? 6.916 8.214 25.178 1.00 81.75 180 PHE A N 1
ATOM 1443 C CA . PHE A 1 180 ? 7.281 9.601 24.867 1.00 81.75 180 PHE A CA 1
ATOM 1444 C C . PHE A 1 180 ? 6.048 10.500 24.848 1.00 81.75 180 PHE A C 1
ATOM 1446 O O . PHE A 1 180 ? 6.117 11.593 25.448 1.00 81.75 180 PHE A O 1
#

Secondary structure (DSSP, 8-state):
--HHHHHHHHHHHHHHHHHHHTHHHHHHHHHHTTHHHHHHHHHHHHHHHHT-SSS--EETTEEHHHHHHHHHHHHHHHHHH--TTHHHHHHHHHHTTTTHHHHHSS--HHHHHHHHHHHHHHHHHHHHHHHHHHHHHHTGGGS-SPPPHHHHHHHHHHHHHHHHHHHHHHHHHHHGGG--

Sequence (180 aa):
MSSSLRVKWCILRTSIEERLVYRADFMFATLVRFLPIVTQVFLWGAIYQASGPGDTKVINAYTYGDMVAYSLLVMVGRAFSSMPGLTTGIARDIRDGSIKKFLIQPIDLIDYLFWHRVAHKLVYYVMAAIPFGLVFWLCRDYFRGWPDGITLAGWCVSLVLAFLIGFLIESLMGLVAFWF

Nearest PDB structures (foldseek):
  2fic-assembly2_A  TM=2.554E-01  e=8.373E+00  Homo sapiens

pLDDT: mean 91.61, std 7.4, range [52.94, 98.31]